Protein AF-A0A208XUH7-F1 (afdb_monomer_lite)

pLDDT: mean 84.33, std 10.61, range [43.81, 97.12]

Structur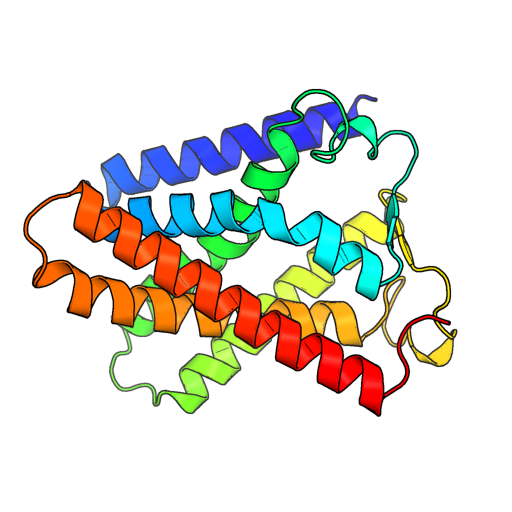e (mmCIF, N/CA/C/O backbone):
data_AF-A0A208XUH7-F1
#
_entry.id   AF-A0A208XUH7-F1
#
loop_
_atom_site.group_PDB
_atom_site.id
_atom_site.type_symbol
_atom_site.label_atom_id
_atom_site.label_alt_id
_atom_site.label_comp_id
_atom_site.label_asym_id
_atom_site.label_entity_id
_atom_site.label_seq_id
_atom_site.pdbx_PDB_ins_code
_atom_site.Cartn_x
_atom_site.Cartn_y
_atom_site.Cartn_z
_atom_site.occupancy
_atom_site.B_iso_or_equiv
_atom_site.auth_seq_id
_atom_site.auth_comp_id
_atom_site.auth_asym_id
_atom_site.auth_atom_id
_atom_site.pdbx_PDB_model_num
ATOM 1 N N . MET A 1 1 ? 21.659 12.779 -5.903 1.00 57.72 1 MET A N 1
ATOM 2 C CA . MET A 1 1 ? 21.788 12.929 -4.429 1.00 57.72 1 MET A CA 1
ATOM 3 C C . MET A 1 1 ? 20.719 13.842 -3.811 1.00 57.72 1 MET A C 1
ATOM 5 O O . MET A 1 1 ? 20.017 13.375 -2.927 1.00 57.72 1 MET A O 1
ATOM 9 N N . GLN A 1 2 ? 20.519 15.085 -4.281 1.00 66.50 2 GLN A N 1
ATOM 10 C CA . GLN A 1 2 ? 19.485 15.991 -3.728 1.00 66.50 2 GLN A CA 1
ATOM 11 C C . GLN A 1 2 ? 18.040 15.467 -3.868 1.00 66.50 2 GLN A C 1
ATOM 13 O O . GLN A 1 2 ? 17.280 15.525 -2.909 1.00 66.50 2 GLN A O 1
ATOM 18 N N . MET A 1 3 ? 17.666 14.902 -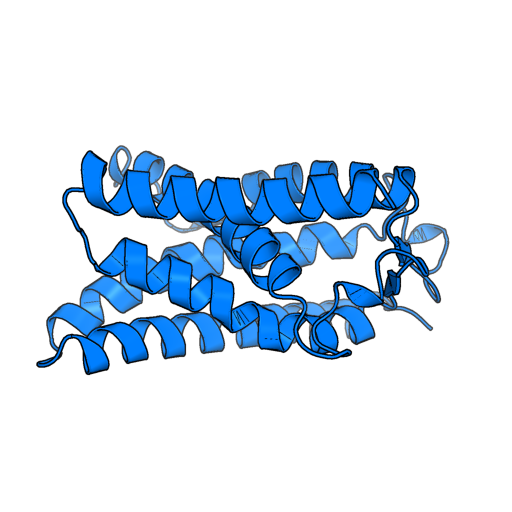5.024 1.00 66.25 3 MET A N 1
ATOM 19 C CA . MET A 1 3 ? 16.315 14.355 -5.255 1.00 66.25 3 MET A CA 1
ATOM 20 C C . MET A 1 3 ? 15.990 13.169 -4.334 1.00 66.25 3 MET A C 1
ATOM 22 O O . MET A 1 3 ? 14.898 13.086 -3.783 1.00 66.25 3 MET A O 1
ATOM 26 N N . VAL A 1 4 ? 16.971 12.293 -4.115 1.00 66.25 4 VAL A N 1
ATOM 27 C CA . VAL A 1 4 ? 16.878 11.152 -3.195 1.00 66.25 4 VAL A CA 1
ATOM 28 C C . VAL A 1 4 ? 16.664 11.614 -1.752 1.00 66.25 4 VAL A C 1
ATOM 30 O O . VAL A 1 4 ? 15.772 11.120 -1.072 1.00 66.25 4 VAL A O 1
ATOM 33 N N . GLN A 1 5 ? 17.419 12.617 -1.300 1.00 69.19 5 GLN A N 1
ATOM 34 C CA . GLN A 1 5 ? 17.237 13.194 0.035 1.00 69.19 5 GLN A CA 1
ATOM 35 C C . GLN A 1 5 ? 15.880 13.897 0.180 1.00 69.19 5 GLN A C 1
ATOM 37 O O . GLN A 1 5 ? 15.240 13.782 1.223 1.00 69.19 5 GLN A O 1
ATOM 42 N N . LEU A 1 6 ? 15.414 14.595 -0.859 1.00 73.31 6 LEU A N 1
ATOM 43 C CA . LEU A 1 6 ? 14.099 15.235 -0.859 1.00 73.31 6 LEU A CA 1
ATOM 44 C C . LEU A 1 6 ? 12.973 14.202 -0.755 1.00 73.31 6 LEU A C 1
ATOM 46 O O . LEU A 1 6 ? 12.066 14.365 0.058 1.00 73.31 6 LEU A O 1
ATOM 50 N N . PHE A 1 7 ? 13.057 13.121 -1.531 1.00 73.12 7 PHE A N 1
ATOM 51 C CA . PHE A 1 7 ? 12.126 11.999 -1.449 1.00 73.12 7 PHE A CA 1
ATOM 52 C C . PHE A 1 7 ? 12.160 11.344 -0.062 1.00 73.12 7 PHE A C 1
ATOM 54 O O . PHE A 1 7 ? 11.109 11.016 0.497 1.00 73.12 7 PHE A O 1
ATOM 61 N N . GLN A 1 8 ? 13.350 11.247 0.537 1.00 72.69 8 GLN A N 1
ATOM 62 C CA . GLN A 1 8 ? 13.532 10.687 1.867 1.00 72.69 8 GLN A CA 1
ATOM 63 C C . GLN A 1 8 ? 12.834 11.476 2.956 1.00 72.69 8 GLN A C 1
ATOM 65 O O . GLN A 1 8 ? 11.978 10.946 3.672 1.00 72.69 8 GLN A O 1
ATOM 70 N N . TRP A 1 9 ? 13.180 12.751 3.071 1.00 77.06 9 TRP A N 1
ATOM 71 C CA . TRP A 1 9 ? 12.595 13.616 4.080 1.00 77.06 9 TRP A CA 1
ATOM 72 C C . TRP A 1 9 ? 11.116 13.866 3.807 1.00 77.06 9 TRP A C 1
ATOM 74 O O . TRP A 1 9 ? 10.327 13.849 4.746 1.00 77.06 9 TRP A O 1
ATOM 84 N N . GLY A 1 10 ? 10.716 14.000 2.540 1.00 80.75 10 GLY A N 1
ATOM 85 C CA . GLY A 1 10 ? 9.315 14.142 2.150 1.00 80.75 10 GLY A CA 1
ATOM 86 C C . GLY A 1 10 ? 8.457 12.965 2.612 1.00 80.75 10 GLY A C 1
ATOM 87 O O . GLY A 1 10 ? 7.416 13.179 3.230 1.00 80.75 10 GLY A O 1
ATOM 88 N N . SER A 1 11 ? 8.919 11.730 2.399 1.00 80.94 11 SER A N 1
ATOM 89 C CA . SER A 1 11 ? 8.191 10.520 2.807 1.00 80.94 11 SER A CA 1
ATOM 90 C C . SER A 1 11 ? 8.077 10.394 4.327 1.00 80.94 11 SER A C 1
ATOM 92 O O . SER A 1 11 ? 7.000 10.104 4.842 1.00 80.94 11 SER A O 1
ATOM 94 N N . ILE A 1 12 ? 9.164 10.666 5.058 1.00 82.38 12 ILE A N 1
ATOM 95 C CA . ILE A 1 12 ? 9.175 10.633 6.529 1.00 82.38 12 ILE A CA 1
ATOM 96 C C . ILE A 1 12 ? 8.245 11.706 7.104 1.00 82.38 12 ILE A C 1
ATOM 98 O O . ILE A 1 12 ? 7.435 11.416 7.984 1.00 82.38 12 ILE A O 1
ATOM 102 N N . LEU A 1 13 ? 8.342 12.944 6.609 1.00 85.06 13 LEU A N 1
ATOM 103 C CA . LEU A 1 13 ? 7.536 14.066 7.087 1.00 85.06 13 LEU A CA 1
ATOM 104 C C . LEU A 1 13 ? 6.054 13.863 6.780 1.00 85.06 13 LEU A C 1
ATOM 106 O O . LEU A 1 13 ? 5.219 14.133 7.641 1.00 85.06 13 LEU A O 1
ATOM 110 N N . LEU A 1 14 ? 5.721 13.357 5.591 1.00 86.00 14 LEU A N 1
ATOM 111 C CA . LEU A 1 14 ? 4.338 13.080 5.216 1.00 86.00 14 LEU A CA 1
ATOM 112 C C . LEU A 1 14 ? 3.754 11.942 6.060 1.00 86.00 14 LEU A C 1
ATOM 114 O O . LEU A 1 14 ? 2.643 12.074 6.572 1.00 86.00 14 LEU A O 1
ATOM 118 N N . TRP A 1 15 ? 4.522 10.876 6.294 1.00 88.06 15 TRP A N 1
ATOM 119 C CA . TRP A 1 15 ? 4.116 9.794 7.188 1.00 88.06 15 TRP A CA 1
ATOM 120 C C . TRP A 1 15 ? 3.896 10.295 8.623 1.00 88.06 15 TRP A C 1
ATOM 122 O O . TRP A 1 15 ? 2.845 10.046 9.216 1.00 88.06 15 TRP A O 1
ATOM 132 N N . ALA A 1 16 ? 4.836 11.074 9.166 1.00 86.94 16 ALA A N 1
ATOM 133 C CA . ALA A 1 16 ? 4.717 11.668 10.497 1.00 86.94 16 ALA A CA 1
ATOM 134 C C . ALA A 1 16 ? 3.506 12.609 10.601 1.00 86.94 16 ALA A C 1
ATOM 136 O O . ALA A 1 16 ? 2.772 12.564 11.590 1.00 86.94 16 ALA A O 1
ATOM 137 N N . LEU A 1 17 ? 3.247 13.414 9.566 1.00 88.62 17 LEU A N 1
ATOM 138 C CA . LEU A 1 17 ? 2.073 14.279 9.489 1.00 88.62 17 LEU A CA 1
ATOM 139 C C . LEU A 1 17 ? 0.777 13.464 9.544 1.00 88.62 17 LEU A C 1
ATOM 141 O O . LEU A 1 17 ? -0.137 13.834 10.279 1.00 88.62 17 LEU A O 1
ATOM 145 N N . ILE A 1 18 ? 0.698 12.336 8.833 1.00 87.56 18 ILE A N 1
ATOM 146 C CA . ILE A 1 18 ? -0.468 11.445 8.890 1.00 87.56 18 ILE A CA 1
ATOM 147 C C . ILE A 1 18 ? -0.684 10.923 10.316 1.00 87.56 18 ILE A C 1
ATOM 149 O O . ILE A 1 18 ? -1.817 10.943 10.805 1.00 87.56 18 ILE A O 1
ATOM 153 N N . ILE A 1 19 ? 0.378 10.504 11.013 1.00 87.06 19 ILE A N 1
ATOM 154 C CA . ILE A 1 19 ? 0.281 10.071 12.415 1.00 87.06 19 ILE A CA 1
ATOM 155 C C . ILE A 1 19 ? -0.257 11.201 13.297 1.00 87.06 19 ILE A C 1
ATOM 157 O O . ILE A 1 19 ? -1.206 10.987 14.054 1.00 87.06 19 ILE A O 1
ATOM 161 N N . VAL A 1 20 ? 0.290 12.413 13.178 1.00 86.25 20 VAL A N 1
ATOM 162 C CA . VAL A 1 20 ? -0.172 13.582 13.945 1.00 86.25 20 VAL A CA 1
ATOM 163 C C . VAL A 1 20 ? -1.645 13.883 13.656 1.00 86.25 20 VAL A C 1
ATOM 165 O O . VAL A 1 20 ? -2.420 14.094 14.592 1.00 86.25 20 VAL A O 1
ATOM 168 N N . LEU A 1 21 ? -2.066 13.851 12.390 1.00 83.94 21 LEU A N 1
ATOM 169 C CA . LEU A 1 21 ? -3.461 14.061 11.995 1.00 83.94 21 LEU A CA 1
ATOM 170 C C . LEU A 1 21 ? -4.391 12.991 12.577 1.00 83.94 21 LEU A C 1
ATOM 172 O O . LEU A 1 21 ? -5.484 13.318 13.034 1.00 83.94 21 LEU A O 1
ATOM 176 N N . LEU A 1 22 ? -3.978 11.724 12.632 1.00 84.12 22 LEU A N 1
ATOM 177 C CA . LEU A 1 22 ? -4.782 10.684 13.276 1.00 84.12 22 LEU A CA 1
ATOM 178 C C . LEU A 1 22 ? -4.889 10.867 14.791 1.00 84.12 22 LEU A C 1
ATOM 180 O O . LEU A 1 22 ? -5.960 10.671 15.370 1.00 84.12 22 LEU A O 1
ATOM 184 N N . LEU A 1 23 ? -3.791 11.242 15.446 1.00 84.00 23 LEU A N 1
ATOM 185 C CA . LEU A 1 23 ? -3.786 11.467 16.889 1.00 84.00 23 LEU A CA 1
ATOM 186 C C . LEU A 1 23 ? -4.652 12.676 17.275 1.00 84.00 23 LEU A C 1
ATOM 188 O O . LEU A 1 23 ? -5.319 12.633 18.307 1.00 84.00 23 LEU A O 1
ATOM 192 N N . THR A 1 24 ? -4.693 13.715 16.435 1.00 82.94 24 THR A N 1
ATOM 193 C CA . THR A 1 24 ? -5.396 14.979 16.717 1.00 82.94 24 THR A CA 1
ATOM 194 C C . THR A 1 24 ? -6.829 15.016 16.176 1.00 82.94 24 THR A C 1
ATOM 196 O O . THR A 1 24 ? -7.769 15.240 16.937 1.00 82.94 24 THR A O 1
ATOM 199 N N . VAL A 1 25 ? -7.032 14.762 14.880 1.00 77.50 25 VAL A N 1
ATOM 200 C CA . VAL A 1 25 ? -8.335 14.891 14.198 1.00 77.50 25 VAL A CA 1
ATOM 201 C C . VAL A 1 25 ? -9.211 13.664 14.435 1.00 77.50 25 VAL A C 1
ATOM 203 O O . VAL A 1 25 ? -10.411 13.788 14.675 1.00 77.50 25 VAL A O 1
ATOM 206 N N . TRP A 1 26 ? -8.615 12.470 14.437 1.00 71.62 26 TRP A N 1
ATOM 207 C CA . TRP A 1 26 ? -9.336 11.205 14.629 1.00 71.62 26 TRP A CA 1
ATOM 208 C C . TRP A 1 26 ? -9.387 10.758 16.099 1.00 71.62 26 TRP A C 1
ATOM 210 O O . TRP A 1 26 ? -9.673 9.595 16.390 1.00 71.62 26 TRP A O 1
ATOM 220 N N . LYS A 1 27 ? -9.137 11.696 17.029 1.00 67.50 27 LYS A N 1
ATOM 221 C CA . LYS A 1 27 ? -9.253 11.554 18.493 1.00 67.50 27 LYS A CA 1
ATOM 222 C C . LYS A 1 27 ? -8.614 10.276 19.049 1.00 67.50 27 LYS A C 1
ATOM 224 O O . LYS A 1 27 ? -9.168 9.630 19.936 1.00 67.50 27 LYS A O 1
ATOM 229 N N . GLY A 1 28 ? -7.463 9.881 18.507 1.00 60.78 28 GLY A N 1
ATOM 230 C CA . GLY A 1 28 ? -6.746 8.700 18.980 1.00 60.78 28 GLY A CA 1
ATOM 231 C C . GLY A 1 28 ? -7.471 7.378 18.717 1.00 60.78 28 GLY A C 1
ATOM 232 O O . GLY A 1 28 ? -7.277 6.433 19.484 1.00 60.78 28 GLY A O 1
ATOM 233 N N . ASN A 1 29 ? -8.283 7.276 17.655 1.00 77.06 29 ASN A N 1
ATOM 234 C CA . ASN A 1 29 ? -8.791 5.984 17.200 1.00 77.06 29 ASN A CA 1
ATOM 235 C C . ASN A 1 29 ? -7.606 5.081 16.814 1.00 77.06 29 ASN A C 1
ATOM 237 O O . ASN A 1 29 ? -7.037 5.160 15.721 1.00 77.06 29 ASN A O 1
ATOM 241 N N . ARG A 1 30 ? -7.235 4.216 17.762 1.00 86.50 30 ARG A N 1
ATOM 242 C CA . ARG A 1 30 ? -6.034 3.383 17.695 1.00 86.50 30 ARG A CA 1
ATOM 243 C C . ARG A 1 30 ? -6.079 2.383 16.544 1.00 86.50 30 ARG A C 1
ATOM 245 O O . ARG A 1 30 ? -5.017 1.986 16.089 1.00 86.50 30 ARG A O 1
ATOM 252 N N . HIS A 1 31 ? -7.257 2.036 16.023 1.00 90.00 31 HIS A N 1
ATOM 253 C CA . HIS A 1 31 ? -7.391 1.130 14.880 1.00 90.00 31 HIS A CA 1
ATOM 254 C C . HIS A 1 31 ? -6.779 1.711 13.605 1.00 90.00 31 HIS A C 1
ATOM 256 O O . HIS A 1 31 ? -6.098 0.997 12.867 1.00 90.00 31 HIS A O 1
ATOM 262 N N . PHE A 1 32 ? -6.948 3.015 13.367 1.00 88.94 32 PHE A N 1
ATOM 263 C CA . PHE A 1 32 ? -6.294 3.681 12.241 1.00 88.94 32 PHE A CA 1
ATOM 264 C C . PHE A 1 32 ? -4.780 3.695 12.419 1.00 88.94 32 PHE A C 1
ATOM 266 O O . PHE A 1 32 ? -4.061 3.301 11.507 1.00 88.94 32 PHE A O 1
ATOM 273 N N . LEU A 1 33 ? -4.302 4.048 13.616 1.00 89.31 33 LEU A N 1
ATOM 274 C CA . LEU A 1 33 ? -2.873 4.030 13.931 1.00 89.31 33 LEU A CA 1
ATOM 275 C C . LEU A 1 33 ? -2.266 2.632 13.729 1.00 89.31 33 LEU A C 1
ATOM 277 O O . LEU A 1 33 ? -1.238 2.492 13.072 1.00 89.31 33 LEU A O 1
ATOM 281 N N . TRP A 1 34 ? -2.921 1.590 14.243 1.00 91.69 34 TRP A N 1
ATOM 282 C CA . TRP A 1 34 ? -2.487 0.204 14.073 1.00 91.69 34 TRP A CA 1
ATOM 283 C C . TRP A 1 34 ? -2.481 -0.230 12.611 1.00 91.69 34 TRP A C 1
ATOM 285 O O . TRP A 1 34 ? -1.572 -0.946 12.211 1.00 91.69 34 TRP A O 1
ATOM 295 N N . SER A 1 35 ? -3.445 0.229 11.812 1.00 91.75 35 SER A N 1
ATOM 296 C CA . SER A 1 35 ? -3.499 -0.080 10.379 1.00 91.75 35 SER A CA 1
ATOM 297 C C . SER A 1 35 ? -2.337 0.556 9.621 1.00 91.75 35 SER A C 1
ATOM 299 O O . SER A 1 35 ? -1.688 -0.127 8.841 1.00 91.75 35 SER A O 1
ATOM 301 N N . ILE A 1 36 ? -2.008 1.824 9.889 1.00 90.62 36 ILE A N 1
ATOM 302 C CA . ILE A 1 36 ? -0.853 2.485 9.255 1.00 90.62 36 ILE A CA 1
ATOM 303 C C . ILE A 1 36 ? 0.440 1.778 9.615 1.00 90.62 36 ILE A C 1
ATOM 305 O O . ILE A 1 36 ? 1.261 1.512 8.740 1.00 90.62 36 ILE A O 1
ATOM 309 N N . LEU A 1 37 ? 0.627 1.478 10.901 1.00 90.38 37 LEU A N 1
ATOM 310 C CA . LEU A 1 37 ? 1.813 0.772 11.367 1.00 90.38 37 LEU A CA 1
ATOM 311 C C . LEU A 1 37 ? 1.909 -0.607 10.707 1.00 90.38 37 LEU A C 1
ATOM 313 O O . LEU A 1 37 ? 2.976 -0.959 10.223 1.00 90.38 37 LEU A O 1
ATOM 317 N N . ALA A 1 38 ? 0.801 -1.348 10.611 1.00 91.19 38 ALA A N 1
ATOM 318 C CA . ALA A 1 38 ? 0.763 -2.637 9.927 1.00 91.19 38 ALA A CA 1
ATOM 319 C C . ALA A 1 38 ? 1.133 -2.522 8.438 1.00 91.19 38 ALA A C 1
ATOM 321 O O . ALA A 1 38 ? 2.027 -3.226 7.987 1.00 91.19 38 ALA A O 1
ATOM 322 N N . ILE A 1 39 ? 0.530 -1.586 7.697 1.00 90.88 39 ILE A N 1
ATOM 323 C CA . ILE A 1 39 ? 0.862 -1.329 6.282 1.00 90.88 39 ILE A CA 1
ATOM 324 C C . ILE A 1 39 ? 2.340 -0.954 6.126 1.00 90.88 39 ILE A C 1
ATOM 326 O O . ILE A 1 39 ? 3.024 -1.471 5.252 1.00 90.88 39 ILE A O 1
ATOM 330 N N . THR A 1 40 ? 2.849 -0.070 6.985 1.00 89.50 40 THR A N 1
ATOM 331 C CA . THR A 1 40 ? 4.252 0.377 6.955 1.00 89.50 40 THR A CA 1
ATOM 332 C C . THR A 1 40 ? 5.204 -0.799 7.196 1.00 89.50 40 THR A C 1
ATOM 334 O O . THR A 1 40 ? 6.230 -0.909 6.534 1.00 89.50 40 THR A O 1
ATOM 337 N N . LEU A 1 41 ? 4.860 -1.706 8.116 1.00 87.94 41 LEU A N 1
ATOM 338 C CA . LEU A 1 41 ? 5.660 -2.894 8.426 1.00 87.94 41 LEU A CA 1
ATOM 339 C C . LEU A 1 41 ? 5.576 -3.976 7.337 1.00 87.94 41 LEU A C 1
ATOM 341 O O . LEU A 1 41 ? 6.553 -4.703 7.138 1.00 87.94 41 LEU A O 1
ATOM 345 N N . ASN A 1 42 ? 4.467 -4.051 6.592 1.00 84.50 42 ASN A N 1
ATOM 346 C CA . ASN A 1 42 ? 4.326 -4.953 5.441 1.00 84.50 42 ASN A CA 1
ATOM 347 C C . ASN A 1 42 ? 5.344 -4.669 4.330 1.00 84.50 42 ASN A C 1
ATOM 349 O O . ASN A 1 42 ? 5.644 -5.577 3.560 1.00 84.50 42 ASN A O 1
ATOM 353 N N . PHE A 1 43 ? 5.930 -3.468 4.277 1.00 80.81 43 PHE A N 1
ATOM 354 C CA . PHE A 1 43 ? 7.003 -3.145 3.333 1.00 80.81 43 PHE A CA 1
ATOM 355 C C . PHE A 1 43 ? 8.193 -4.119 3.406 1.00 80.81 43 PHE A C 1
ATOM 357 O O . PHE A 1 43 ? 8.915 -4.294 2.432 1.00 80.81 43 PHE A O 1
ATOM 364 N N . THR A 1 44 ? 8.393 -4.815 4.529 1.00 74.38 44 THR A N 1
ATOM 365 C CA . THR A 1 44 ? 9.397 -5.891 4.626 1.00 74.38 44 THR A CA 1
ATOM 366 C C . THR A 1 44 ? 9.235 -6.994 3.569 1.00 74.38 44 THR A C 1
ATOM 368 O O . THR A 1 44 ? 10.212 -7.672 3.257 1.00 74.38 44 THR A O 1
ATOM 371 N N . LEU A 1 45 ? 8.042 -7.154 2.990 1.00 75.94 45 LEU A N 1
ATOM 372 C CA . LEU A 1 45 ? 7.764 -8.089 1.898 1.00 75.94 45 LEU A CA 1
ATOM 373 C C . LEU A 1 45 ? 8.057 -7.509 0.504 1.00 75.94 45 LEU A C 1
ATOM 375 O O . LEU A 1 45 ? 8.226 -8.276 -0.444 1.00 75.94 45 LEU A O 1
ATOM 379 N N . GLU A 1 46 ? 8.155 -6.186 0.369 1.00 75.75 46 GLU A N 1
ATOM 380 C CA . GLU A 1 46 ? 8.292 -5.506 -0.924 1.00 75.75 46 GLU A CA 1
ATOM 381 C C . GLU A 1 46 ? 9.557 -5.918 -1.691 1.00 75.75 46 GLU A C 1
ATOM 383 O O . GLU A 1 46 ? 9.436 -6.287 -2.854 1.00 75.75 46 GLU A O 1
ATOM 388 N N . PRO A 1 47 ? 10.752 -6.041 -1.072 1.00 73.06 47 PRO A N 1
ATOM 389 C CA . PRO A 1 47 ? 11.940 -6.469 -1.809 1.00 73.06 47 PRO A CA 1
ATOM 390 C C . PRO A 1 47 ? 11.836 -7.873 -2.408 1.00 73.06 47 PRO A C 1
ATOM 392 O O . PRO A 1 47 ? 12.651 -8.215 -3.268 1.00 73.06 47 PRO A O 1
ATOM 395 N N . ILE A 1 48 ? 10.927 -8.707 -1.892 1.00 74.19 48 ILE A N 1
ATOM 396 C CA . ILE A 1 48 ? 10.610 -10.018 -2.459 1.00 74.19 48 ILE A CA 1
ATOM 397 C C . ILE A 1 48 ? 9.665 -9.818 -3.641 1.00 74.19 48 ILE A C 1
ATOM 399 O O . ILE A 1 48 ? 9.919 -10.369 -4.704 1.00 74.19 48 ILE A O 1
ATOM 403 N N . TYR A 1 49 ? 8.626 -8.996 -3.482 1.00 74.62 49 TYR A N 1
ATOM 404 C CA . TYR A 1 49 ? 7.687 -8.627 -4.541 1.00 74.62 49 TYR A CA 1
ATOM 405 C C . TYR A 1 49 ? 8.393 -8.014 -5.762 1.00 74.62 49 TYR A C 1
ATOM 407 O O . TYR A 1 49 ? 8.198 -8.497 -6.877 1.00 74.62 49 TYR A O 1
ATOM 415 N N . ASP A 1 50 ? 9.295 -7.053 -5.559 1.00 78.12 50 ASP A N 1
ATOM 416 C CA . ASP A 1 50 ? 10.032 -6.346 -6.617 1.00 78.12 50 ASP A CA 1
ATOM 417 C C . ASP A 1 50 ? 10.861 -7.283 -7.509 1.00 78.12 50 ASP A C 1
ATOM 419 O O . ASP A 1 50 ? 11.051 -7.020 -8.699 1.00 78.12 50 ASP A O 1
ATOM 423 N N . GLN A 1 51 ? 11.330 -8.412 -6.959 1.00 77.25 51 GLN A N 1
ATOM 424 C CA . GLN A 1 51 ? 12.041 -9.432 -7.736 1.00 77.25 51 GLN A CA 1
ATOM 425 C C . GLN A 1 51 ? 11.130 -10.097 -8.777 1.00 77.25 51 GLN A C 1
ATOM 427 O O . GLN A 1 51 ? 11.592 -10.373 -9.881 1.00 77.25 51 GLN A O 1
ATOM 432 N N . TYR A 1 52 ? 9.843 -10.308 -8.477 1.00 77.62 52 TYR A N 1
ATOM 433 C CA . TYR A 1 52 ? 8.887 -10.907 -9.424 1.00 77.62 52 TYR A CA 1
ATOM 434 C C . TYR A 1 52 ? 8.521 -9.965 -10.568 1.00 77.62 52 TYR A C 1
ATOM 436 O O . TYR A 1 52 ? 8.129 -10.427 -11.637 1.00 77.62 52 TYR A O 1
ATOM 444 N N . PHE A 1 53 ? 8.655 -8.656 -10.355 1.00 79.94 53 PHE A N 1
ATOM 445 C CA . PHE A 1 53 ? 8.417 -7.649 -11.385 1.00 79.94 53 PHE A CA 1
ATOM 446 C C . PHE A 1 53 ? 9.687 -7.227 -12.117 1.00 79.94 53 PHE A C 1
ATOM 448 O O . PHE A 1 53 ? 9.600 -6.366 -12.988 1.00 79.94 53 PHE A O 1
ATOM 455 N N . ALA A 1 54 ? 10.840 -7.836 -11.814 1.00 82.50 54 ALA A N 1
ATOM 456 C CA . ALA A 1 54 ? 12.117 -7.520 -12.446 1.00 82.50 54 ALA A CA 1
ATOM 457 C C . ALA A 1 54 ? 12.401 -6.005 -12.456 1.00 82.50 54 ALA A C 1
ATOM 459 O O . ALA A 1 54 ? 12.660 -5.393 -13.494 1.00 82.50 54 ALA A O 1
ATOM 460 N N . ILE A 1 55 ? 12.318 -5.393 -11.271 1.00 82.06 55 ILE A N 1
ATOM 461 C CA . ILE A 1 55 ? 12.640 -3.978 -11.072 1.00 82.06 55 ILE A CA 1
ATOM 462 C C . ILE A 1 55 ? 14.152 -3.827 -10.871 1.00 82.06 55 ILE A C 1
ATOM 464 O O . ILE A 1 55 ? 14.755 -4.485 -10.017 1.00 82.06 55 ILE A O 1
ATOM 468 N N . ALA A 1 56 ? 14.772 -2.943 -11.649 1.00 81.06 56 ALA A N 1
ATOM 469 C CA . ALA A 1 56 ? 16.156 -2.517 -11.492 1.00 81.06 56 ALA A CA 1
ATOM 470 C C . ALA A 1 56 ? 16.202 -1.068 -10.997 1.00 81.06 56 ALA A C 1
ATOM 472 O O . ALA A 1 56 ? 15.901 -0.128 -11.729 1.00 81.06 56 ALA A O 1
ATOM 473 N N . TYR A 1 57 ? 16.608 -0.887 -9.743 1.00 76.69 57 TYR A N 1
ATOM 474 C CA . TYR A 1 57 ? 16.747 0.435 -9.135 1.00 76.69 57 TYR A CA 1
ATOM 475 C C . TYR A 1 57 ? 18.010 1.156 -9.601 1.00 76.69 57 TYR A C 1
ATOM 477 O O . TYR A 1 57 ? 19.062 0.535 -9.786 1.00 76.69 57 TYR A O 1
ATOM 485 N N . SER A 1 58 ? 17.933 2.485 -9.715 1.00 75.44 58 SER A N 1
ATOM 486 C CA . SER A 1 58 ? 19.110 3.311 -9.981 1.00 75.44 58 SER A CA 1
ATOM 487 C C . SER A 1 58 ? 20.135 3.191 -8.845 1.00 75.44 58 SER A C 1
ATOM 489 O O . SER A 1 58 ? 19.795 2.927 -7.685 1.00 75.44 58 SER A O 1
ATOM 491 N N . LYS A 1 59 ? 21.415 3.443 -9.147 1.00 75.75 59 LYS A N 1
ATOM 492 C CA . LYS A 1 59 ? 22.486 3.414 -8.134 1.00 75.75 59 LYS A CA 1
ATOM 493 C C . LYS A 1 59 ? 22.246 4.399 -6.988 1.00 75.75 59 LYS A C 1
ATOM 495 O O . LYS A 1 59 ? 22.718 4.146 -5.883 1.00 75.75 59 LYS A O 1
ATOM 500 N N . GLU A 1 60 ? 21.523 5.497 -7.220 1.00 70.94 60 GLU A N 1
ATOM 501 C CA . GLU A 1 60 ? 21.168 6.440 -6.157 1.00 70.94 60 GLU A CA 1
ATOM 502 C C . GLU A 1 60 ? 20.014 5.955 -5.268 1.00 70.94 60 GLU A C 1
ATOM 504 O O . GLU A 1 60 ? 19.927 6.394 -4.122 1.00 70.94 60 GLU A O 1
ATOM 509 N N . PHE A 1 61 ? 19.149 5.064 -5.765 1.00 68.62 61 PHE A N 1
ATOM 510 C CA . PHE A 1 61 ? 18.012 4.509 -5.022 1.00 68.62 61 PHE A CA 1
ATOM 511 C C . PHE A 1 61 ? 18.345 3.221 -4.261 1.00 68.62 61 PHE A C 1
ATOM 513 O O . PHE A 1 61 ? 17.735 2.962 -3.227 1.00 68.62 61 PHE A O 1
ATOM 520 N N . ILE A 1 62 ? 19.337 2.440 -4.705 1.00 71.38 62 ILE A N 1
ATOM 521 C CA . ILE A 1 62 ? 19.767 1.200 -4.026 1.00 71.38 62 ILE A CA 1
ATOM 522 C C . ILE A 1 62 ? 20.059 1.398 -2.523 1.00 71.38 62 ILE A C 1
ATOM 524 O O . ILE A 1 62 ? 19.573 0.585 -1.734 1.00 71.38 62 ILE A O 1
ATOM 528 N N . PRO A 1 63 ? 20.773 2.457 -2.080 1.00 67.44 63 PRO A N 1
ATOM 529 C CA . PRO A 1 63 ? 21.027 2.695 -0.656 1.00 67.44 63 PRO A CA 1
ATOM 530 C C . PRO A 1 63 ? 19.769 2.986 0.170 1.00 67.44 63 PRO A C 1
ATOM 532 O O . PRO A 1 63 ? 19.846 3.028 1.390 1.00 67.44 63 PRO A O 1
ATOM 535 N N . LEU A 1 64 ? 18.626 3.231 -0.478 1.00 64.62 64 LEU A N 1
ATOM 536 C CA . LEU A 1 64 ? 17.351 3.504 0.176 1.00 64.62 64 LEU A CA 1
ATOM 537 C C . LEU A 1 64 ? 16.514 2.239 0.387 1.00 64.62 64 LEU A C 1
ATOM 539 O O . LEU A 1 64 ? 15.513 2.279 1.097 1.00 64.62 64 LEU A O 1
ATOM 543 N N . LEU A 1 65 ? 16.901 1.115 -0.212 1.00 64.50 65 LEU A N 1
ATOM 544 C CA . LEU A 1 65 ? 16.224 -0.162 -0.026 1.00 64.50 65 LEU A CA 1
ATOM 545 C C . LEU A 1 65 ? 16.759 -0.869 1.217 1.00 64.50 65 LEU A C 1
ATOM 547 O O . LEU A 1 65 ? 17.959 -0.804 1.483 1.00 64.50 65 LEU A O 1
ATOM 551 N N . PRO A 1 66 ? 15.924 -1.622 1.951 1.00 55.59 66 PRO A N 1
ATOM 552 C CA . PRO A 1 66 ? 16.270 -2.223 3.246 1.00 55.59 66 PRO A CA 1
ATOM 553 C C . PRO A 1 66 ? 17.396 -3.280 3.208 1.00 55.59 66 PRO A C 1
ATOM 555 O O . PRO A 1 66 ? 17.619 -3.970 4.196 1.00 55.59 66 PRO A O 1
ATOM 558 N N . ARG A 1 67 ? 18.114 -3.420 2.087 1.00 54.44 67 ARG A N 1
ATOM 559 C CA . ARG A 1 67 ? 19.228 -4.351 1.878 1.00 54.44 67 ARG A CA 1
ATOM 560 C C . ARG A 1 67 ? 20.588 -3.819 2.358 1.00 54.44 67 ARG A C 1
ATOM 562 O O . ARG A 1 67 ? 21.524 -4.609 2.416 1.00 54.44 67 ARG A O 1
ATOM 569 N N . VAL A 1 68 ? 20.715 -2.532 2.701 1.00 44.31 68 VAL A N 1
ATOM 570 C CA . VAL A 1 68 ? 21.976 -1.927 3.179 1.00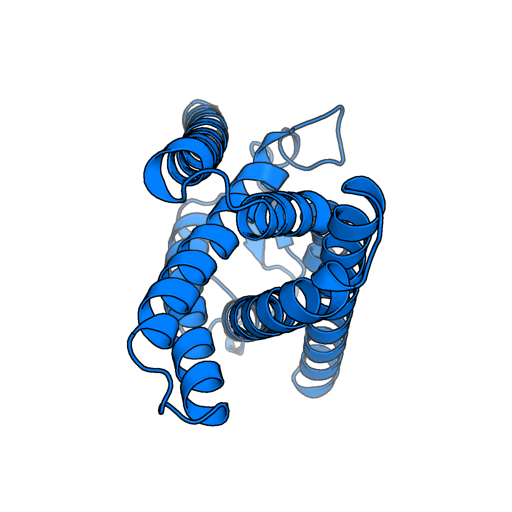 44.31 68 VAL A CA 1
ATOM 571 C C . VAL A 1 68 ? 21.699 -1.059 4.405 1.00 44.31 68 VAL A C 1
ATOM 573 O O . VAL A 1 68 ? 21.002 -0.066 4.272 1.00 44.31 68 VAL A O 1
ATOM 576 N N . ASP A 1 69 ? 22.200 -1.454 5.580 1.00 43.81 69 ASP A N 1
ATOM 577 C CA . ASP A 1 69 ? 22.258 -0.698 6.846 1.00 43.81 69 ASP A CA 1
ATOM 578 C C . ASP A 1 69 ? 21.221 0.440 7.013 1.00 43.81 69 ASP A C 1
ATOM 580 O O . ASP A 1 69 ? 21.540 1.624 7.092 1.00 43.81 69 ASP A O 1
ATOM 584 N N . LEU A 1 70 ? 19.949 0.024 7.105 1.00 49.59 70 LEU A N 1
ATOM 585 C CA . LEU A 1 70 ? 18.773 0.780 7.570 1.00 49.59 70 LEU A CA 1
ATOM 586 C C . LEU A 1 70 ? 18.419 2.090 6.833 1.00 49.59 70 LEU A C 1
ATOM 588 O O . LEU A 1 70 ? 18.405 3.173 7.427 1.00 49.59 70 LEU A O 1
ATOM 592 N N . PRO A 1 71 ? 17.909 2.015 5.597 1.00 51.69 71 PRO A N 1
ATOM 593 C CA . PRO A 1 71 ? 17.119 3.091 5.043 1.00 51.69 71 PRO A CA 1
ATOM 594 C C . PRO A 1 71 ? 15.663 2.915 5.482 1.00 51.69 71 PRO A C 1
ATOM 596 O O . PRO A 1 71 ? 14.876 2.158 4.915 1.00 51.69 71 PRO A O 1
ATOM 599 N N . LEU A 1 72 ? 15.282 3.663 6.515 1.00 56.78 72 LEU A N 1
ATOM 600 C CA . LEU A 1 72 ? 13.908 3.718 7.028 1.00 56.78 72 LEU A CA 1
ATOM 601 C C . LEU A 1 72 ? 12.906 4.330 6.027 1.00 56.78 72 LEU A C 1
ATOM 603 O O . LEU A 1 72 ? 11.706 4.325 6.268 1.00 56.78 72 LEU A O 1
ATOM 607 N N . MET A 1 73 ? 13.386 4.867 4.907 1.00 63.72 73 MET A N 1
ATOM 608 C CA . MET A 1 73 ? 12.632 5.704 3.980 1.00 63.72 73 MET A CA 1
ATOM 609 C C . MET A 1 73 ? 11.494 4.990 3.244 1.00 63.72 73 MET A C 1
ATOM 611 O O . MET A 1 73 ? 10.362 5.473 3.230 1.00 63.72 73 MET A O 1
ATOM 615 N N . VAL A 1 74 ? 11.804 3.877 2.584 1.00 65.19 74 VAL A N 1
ATOM 616 C CA . VAL A 1 74 ? 10.854 3.190 1.704 1.00 65.19 74 VAL A CA 1
ATOM 617 C C . VAL A 1 74 ? 9.685 2.570 2.485 1.00 65.19 74 VAL A C 1
ATOM 619 O O . VAL A 1 74 ? 8.558 2.712 2.010 1.00 65.19 74 VAL A O 1
ATOM 622 N N . PRO A 1 75 ? 9.861 2.050 3.722 1.00 70.81 75 PRO A N 1
ATOM 623 C CA . PRO A 1 75 ? 8.723 1.708 4.574 1.00 70.81 75 PRO A CA 1
ATOM 624 C C . PRO A 1 75 ? 7.739 2.871 4.770 1.00 70.81 75 PRO A C 1
ATOM 626 O O . PRO A 1 75 ? 6.528 2.675 4.682 1.00 70.81 75 PRO A O 1
ATOM 629 N N . PHE A 1 76 ? 8.229 4.095 4.998 1.00 79.38 76 PHE A N 1
ATOM 630 C CA . PHE A 1 76 ? 7.367 5.265 5.209 1.00 79.38 76 PHE A CA 1
ATOM 631 C C . PHE A 1 76 ? 6.697 5.758 3.925 1.00 79.38 76 PHE A C 1
ATOM 633 O O . PHE A 1 76 ? 5.531 6.162 3.967 1.00 79.38 76 PHE A O 1
ATOM 640 N N . ALA A 1 77 ? 7.399 5.702 2.789 1.00 76.69 77 ALA A N 1
ATOM 641 C CA . ALA A 1 77 ? 6.823 6.001 1.479 1.00 76.69 77 ALA A CA 1
ATOM 642 C C . ALA A 1 77 ? 5.691 5.016 1.146 1.00 76.69 77 ALA A C 1
ATOM 644 O O . ALA A 1 77 ? 4.580 5.440 0.829 1.00 76.69 77 ALA A O 1
ATOM 645 N N . TYR A 1 78 ? 5.941 3.717 1.338 1.00 80.75 78 TYR A N 1
ATOM 646 C CA . TYR A 1 78 ? 4.956 2.647 1.190 1.00 80.75 78 TYR A CA 1
ATOM 647 C C . TYR A 1 78 ? 3.757 2.865 2.119 1.00 80.75 78 TYR A C 1
ATOM 649 O O . TYR A 1 78 ? 2.610 2.933 1.677 1.00 80.75 78 TYR A O 1
ATOM 657 N N . GLY A 1 79 ? 4.023 3.076 3.411 1.00 84.38 79 GLY A N 1
ATOM 658 C CA . GLY A 1 79 ? 3.003 3.378 4.409 1.00 84.38 79 GLY A CA 1
ATOM 659 C C . GLY A 1 79 ? 2.117 4.543 3.979 1.00 84.38 79 GLY A C 1
ATOM 660 O O . GLY A 1 79 ? 0.895 4.435 4.022 1.00 84.38 79 GLY A O 1
ATOM 661 N N . THR A 1 80 ? 2.717 5.627 3.497 1.00 84.12 80 THR A N 1
ATOM 662 C CA . THR A 1 80 ? 2.003 6.821 3.033 1.00 84.12 80 THR A CA 1
ATOM 663 C C . THR A 1 80 ? 1.150 6.554 1.792 1.00 84.12 80 THR A C 1
ATOM 665 O O . THR A 1 80 ? -0.029 6.922 1.783 1.00 84.12 80 THR A O 1
ATOM 668 N N . LEU A 1 81 ? 1.720 5.881 0.785 1.00 86.56 81 LEU A N 1
ATOM 669 C CA . LEU A 1 81 ? 1.077 5.590 -0.499 1.00 86.56 81 LEU A CA 1
ATOM 670 C C . LEU A 1 81 ? -0.240 4.833 -0.323 1.00 86.56 81 LEU A C 1
ATOM 672 O O . LEU A 1 81 ? -1.221 5.175 -0.971 1.00 86.56 81 LEU A O 1
ATOM 676 N N . TYR A 1 82 ? -0.289 3.851 0.576 1.00 89.38 82 TYR A N 1
ATOM 677 C CA . TYR A 1 82 ? -1.503 3.061 0.806 1.00 89.38 82 TYR A CA 1
ATOM 678 C C . TYR A 1 82 ? -2.413 3.640 1.888 1.00 89.38 82 TYR A C 1
ATOM 680 O O . TYR A 1 82 ? -3.635 3.482 1.832 1.00 89.38 82 TYR A O 1
ATOM 688 N N . THR A 1 83 ? -1.848 4.340 2.872 1.00 88.25 83 THR A N 1
ATOM 689 C CA . THR A 1 83 ? -2.626 4.894 3.982 1.00 88.25 83 THR A CA 1
ATOM 690 C C . THR A 1 83 ? -3.528 6.035 3.544 1.00 88.25 83 THR A C 1
ATOM 692 O O . THR A 1 83 ? -4.688 6.076 3.952 1.00 88.25 83 THR A O 1
ATOM 695 N N . VAL A 1 84 ? -3.029 6.979 2.740 1.00 88.06 84 VAL A N 1
ATOM 696 C CA . VAL A 1 84 ? -3.838 8.138 2.334 1.00 88.06 84 VAL A CA 1
ATOM 697 C C . VAL A 1 84 ? -5.078 7.685 1.547 1.00 88.06 84 VAL A C 1
ATOM 699 O O . VAL A 1 84 ? -6.189 8.052 1.948 1.00 88.06 84 VAL A O 1
ATOM 702 N N . PRO A 1 85 ? -4.958 6.820 0.519 1.00 92.12 85 PRO A N 1
ATOM 703 C CA . PRO A 1 85 ? -6.119 6.275 -0.173 1.00 92.12 85 PRO A CA 1
ATOM 704 C C . PRO A 1 85 ? -7.048 5.460 0.729 1.00 92.12 85 PRO A C 1
ATOM 706 O O . PRO A 1 85 ? -8.272 5.543 0.583 1.00 92.12 85 PRO A O 1
ATOM 709 N N . LEU A 1 86 ? -6.501 4.710 1.692 1.00 92.81 86 LEU A N 1
ATOM 710 C CA . LEU A 1 86 ? -7.291 3.953 2.665 1.00 92.81 86 LEU A CA 1
ATOM 711 C C . LEU A 1 86 ? -8.135 4.876 3.547 1.00 92.81 86 LEU A C 1
ATOM 713 O O . LEU A 1 86 ? -9.335 4.644 3.695 1.00 92.81 86 LEU A O 1
ATOM 717 N N . LEU A 1 87 ? -7.546 5.937 4.101 1.00 89.75 87 LEU A N 1
ATOM 718 C CA . LEU A 1 87 ? -8.258 6.906 4.938 1.00 89.75 87 LEU A CA 1
ATOM 719 C C . LEU A 1 87 ? -9.356 7.627 4.152 1.00 89.75 87 LEU A C 1
ATOM 721 O O . LEU A 1 87 ? -10.474 7.761 4.653 1.00 89.75 87 LEU A O 1
ATOM 725 N N . ILE A 1 88 ? -9.071 8.032 2.910 1.00 91.44 88 ILE A N 1
ATOM 726 C CA . ILE A 1 88 ? -10.067 8.628 2.007 1.00 91.44 88 ILE A CA 1
ATOM 727 C C . ILE A 1 88 ? -11.215 7.644 1.762 1.00 91.44 88 ILE A C 1
ATOM 729 O O . ILE A 1 88 ? -12.382 8.020 1.881 1.00 91.44 88 ILE A O 1
ATOM 733 N N . SER A 1 89 ? -10.903 6.376 1.487 1.00 93.75 89 SER A N 1
ATOM 734 C CA . SER A 1 89 ? -11.902 5.332 1.235 1.00 93.75 89 SER A CA 1
ATOM 735 C C . SER A 1 89 ? -12.758 5.047 2.472 1.00 93.75 89 SER A C 1
ATOM 737 O O . SER A 1 89 ? -13.981 4.944 2.371 1.00 93.75 89 SER A O 1
ATOM 739 N N . LEU A 1 90 ? -12.150 4.969 3.659 1.00 91.50 90 LEU A N 1
ATOM 740 C CA . LEU A 1 90 ? -12.855 4.780 4.931 1.00 91.50 90 LEU A CA 1
ATOM 741 C C . LEU A 1 90 ? -13.772 5.962 5.250 1.00 91.50 90 LEU A C 1
ATOM 743 O O . LEU A 1 90 ? -14.929 5.753 5.613 1.00 91.50 90 LEU A O 1
ATOM 747 N N . TRP A 1 91 ? -13.304 7.193 5.042 1.00 90.19 91 TRP A N 1
ATOM 748 C CA . TRP A 1 91 ? -14.123 8.391 5.204 1.00 90.19 91 TRP A CA 1
ATOM 749 C C . TRP A 1 91 ? -15.290 8.435 4.208 1.00 90.19 91 TRP A C 1
ATOM 751 O O . TRP A 1 91 ? -16.438 8.636 4.609 1.00 90.19 91 TRP A O 1
ATOM 761 N N . PHE A 1 92 ? -15.021 8.204 2.921 1.00 93.44 92 PHE A N 1
ATOM 762 C CA . PHE A 1 92 ? -16.027 8.263 1.864 1.00 93.44 92 PHE A CA 1
ATOM 763 C C . PHE A 1 92 ? -17.090 7.174 2.051 1.00 93.44 92 PHE A C 1
ATOM 765 O O . PHE A 1 92 ? -18.273 7.475 2.203 1.00 93.44 92 PHE A O 1
ATOM 772 N N . PHE A 1 93 ? -16.695 5.903 2.137 1.00 93.38 93 PHE A N 1
ATOM 773 C CA . PHE A 1 93 ? -17.651 4.804 2.301 1.00 93.38 93 PHE A CA 1
ATOM 774 C C . PHE A 1 93 ? -18.286 4.747 3.693 1.00 93.38 93 PHE A C 1
ATOM 776 O O . PHE A 1 93 ? -19.338 4.124 3.840 1.00 93.38 93 PHE A O 1
ATOM 783 N N . GLY A 1 94 ? -17.700 5.414 4.690 1.00 88.50 94 GLY A N 1
ATOM 784 C CA . GLY A 1 94 ? -18.348 5.679 5.973 1.00 88.50 94 GLY A CA 1
ATOM 785 C C . GLY A 1 94 ? -19.553 6.616 5.840 1.00 88.50 94 GLY A C 1
ATOM 786 O O . GLY A 1 94 ? -20.571 6.394 6.492 1.00 88.50 94 GLY A O 1
ATOM 787 N N . LYS A 1 95 ? -19.490 7.614 4.946 1.00 92.25 95 LYS A N 1
ATOM 788 C CA . LYS A 1 95 ? -20.628 8.499 4.625 1.00 92.25 95 LYS A CA 1
ATOM 789 C C . LYS A 1 95 ? -21.678 7.841 3.734 1.00 92.25 95 LYS A C 1
ATOM 791 O O . LYS A 1 95 ? -22.846 8.219 3.788 1.00 92.25 95 LYS A O 1
ATOM 796 N N . PHE A 1 96 ? -21.281 6.848 2.941 1.00 92.06 96 PHE A N 1
ATOM 797 C CA . PHE A 1 96 ? -22.162 6.135 2.014 1.00 92.06 96 PHE A CA 1
ATOM 798 C C . PHE A 1 96 ? -22.264 4.636 2.356 1.00 92.06 96 PHE A C 1
ATOM 800 O O . PHE A 1 96 ? -21.846 3.780 1.570 1.00 92.06 96 PHE A O 1
ATOM 807 N N . PRO A 1 97 ? -22.857 4.271 3.511 1.00 89.31 97 PRO A N 1
ATOM 808 C CA . PRO A 1 97 ? -22.871 2.887 3.987 1.00 89.31 97 PRO A CA 1
ATOM 809 C C . PRO A 1 97 ? -23.678 1.938 3.090 1.00 89.31 97 PRO A C 1
ATOM 811 O O . PRO A 1 97 ? -23.423 0.737 3.099 1.00 89.31 97 PRO A O 1
ATOM 814 N N . LYS A 1 98 ? -24.615 2.469 2.290 1.00 94.00 98 LYS A N 1
ATOM 815 C CA . LYS A 1 98 ? -25.479 1.699 1.379 1.00 94.00 98 LYS A CA 1
ATOM 816 C C . LYS A 1 98 ? -24.790 1.257 0.081 1.00 94.00 98 LYS A C 1
ATOM 818 O O . LYS A 1 98 ? -25.385 0.498 -0.677 1.00 94.00 98 LYS A O 1
ATOM 823 N N . VAL A 1 99 ? -23.570 1.726 -0.202 1.00 93.50 99 VAL A N 1
ATOM 824 C CA . VAL A 1 99 ? -22.826 1.300 -1.399 1.00 93.50 99 VAL A CA 1
ATOM 825 C C . VAL A 1 99 ? -22.519 -0.200 -1.284 1.00 93.50 99 VAL A C 1
ATOM 827 O O . VAL A 1 99 ? -21.957 -0.619 -0.267 1.00 93.50 99 VAL A O 1
ATOM 830 N N . PRO A 1 100 ? -22.863 -1.026 -2.288 1.00 95.06 100 PRO A N 1
ATOM 831 C CA . PRO A 1 100 ? -22.615 -2.460 -2.228 1.00 95.06 100 PRO A CA 1
ATOM 832 C C . PRO A 1 100 ? -21.113 -2.766 -2.266 1.00 95.06 100 PRO A C 1
ATOM 834 O O . PRO A 1 100 ? -20.325 -2.024 -2.853 1.00 95.06 100 PRO A O 1
ATOM 837 N N . ALA A 1 101 ? -20.707 -3.883 -1.657 1.00 91.94 101 ALA A N 1
ATOM 838 C CA . ALA A 1 101 ? -19.294 -4.235 -1.489 1.00 91.94 101 ALA A CA 1
ATOM 839 C C . ALA A 1 101 ? -18.516 -4.302 -2.815 1.00 91.94 101 ALA A C 1
ATOM 841 O O . ALA A 1 101 ? -17.384 -3.828 -2.871 1.00 91.94 101 ALA A O 1
ATOM 842 N N . TRP A 1 102 ? -19.134 -4.813 -3.887 1.00 93.94 102 TRP A N 1
ATOM 843 C CA . TRP A 1 102 ? -18.511 -4.880 -5.213 1.00 93.94 102 TRP A CA 1
ATOM 844 C C . TRP A 1 102 ? -18.193 -3.488 -5.778 1.00 93.94 102 TRP A C 1
ATOM 846 O O . TRP A 1 102 ? -17.135 -3.292 -6.368 1.00 93.94 102 TRP A O 1
ATOM 856 N N . ALA A 1 103 ? -19.064 -2.500 -5.546 1.00 94.81 103 ALA A N 1
ATOM 857 C CA . ALA A 1 103 ? -18.856 -1.132 -6.013 1.00 94.81 103 ALA A CA 1
ATOM 858 C C . ALA A 1 103 ? -17.778 -0.423 -5.186 1.00 94.81 103 ALA A C 1
ATOM 860 O O . ALA A 1 103 ? -16.985 0.336 -5.739 1.00 94.81 103 ALA A O 1
ATOM 861 N N . LYS A 1 104 ? -17.695 -0.714 -3.876 1.00 95.12 104 LYS A N 1
ATOM 862 C CA . LYS A 1 104 ? -16.572 -0.256 -3.042 1.00 95.12 104 LYS A CA 1
ATOM 863 C C . LYS A 1 104 ?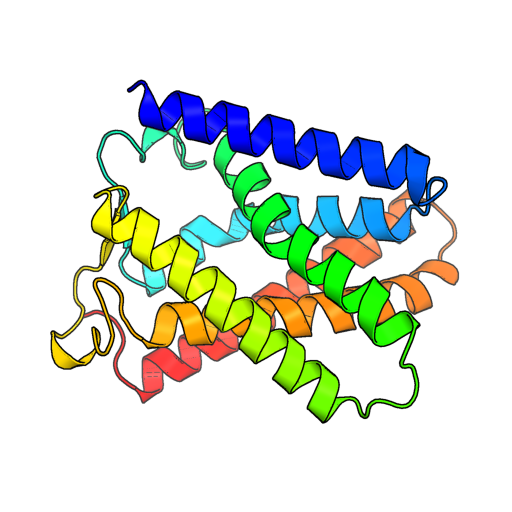 -15.252 -0.822 -3.555 1.00 95.12 104 LYS A C 1
ATOM 865 O O . LYS A 1 104 ? -14.302 -0.068 -3.726 1.00 95.12 104 LYS A O 1
ATOM 870 N N . LEU A 1 105 ? -15.211 -2.131 -3.820 1.00 94.94 105 LEU A N 1
ATOM 871 C CA . LEU A 1 105 ? -14.036 -2.818 -4.353 1.00 94.94 105 LEU A CA 1
ATOM 872 C C . LEU A 1 105 ? -13.587 -2.180 -5.666 1.00 94.94 105 LEU A C 1
ATOM 874 O O . LEU A 1 105 ? -12.438 -1.761 -5.759 1.00 94.94 105 LEU A O 1
ATOM 878 N N . LEU A 1 106 ? -14.495 -2.046 -6.635 1.00 96.00 106 LEU A N 1
ATOM 879 C CA . LEU A 1 106 ? -14.181 -1.456 -7.934 1.00 96.00 106 LEU A CA 1
ATOM 880 C C . LEU A 1 106 ? -13.720 -0.000 -7.801 1.00 96.00 106 LEU A C 1
ATOM 882 O O . LEU A 1 106 ? -12.710 0.372 -8.384 1.00 96.00 106 LEU A O 1
ATOM 886 N N . GLY A 1 107 ? -14.417 0.812 -7.002 1.00 96.12 107 GLY A N 1
ATOM 887 C CA . GLY A 1 107 ? -14.055 2.214 -6.794 1.00 96.12 107 GLY A CA 1
ATOM 888 C C . GLY A 1 107 ? -12.672 2.382 -6.162 1.00 96.12 107 GLY A C 1
ATOM 889 O O . GLY A 1 107 ? -11.882 3.198 -6.626 1.00 96.12 107 GLY A O 1
ATOM 890 N N . MET A 1 108 ? -12.350 1.576 -5.145 1.00 97.12 108 MET A N 1
ATOM 891 C CA . MET A 1 108 ? -11.018 1.561 -4.530 1.00 97.12 108 MET A CA 1
ATOM 892 C C . MET A 1 108 ? -9.949 1.069 -5.498 1.00 97.12 108 MET A C 1
ATOM 894 O O . MET A 1 108 ? -8.878 1.660 -5.571 1.00 97.12 108 MET A O 1
ATOM 898 N N . TRP A 1 109 ? -10.238 0.014 -6.258 1.00 96.06 109 TRP A N 1
ATOM 899 C CA . TRP A 1 109 ? -9.304 -0.509 -7.246 1.00 96.06 109 TRP A CA 1
ATOM 900 C C . TRP A 1 109 ? -8.989 0.542 -8.319 1.00 96.06 109 TRP A C 1
ATOM 902 O O . TRP A 1 109 ? -7.820 0.832 -8.540 1.00 96.06 109 TRP A O 1
ATOM 912 N N . VAL A 1 110 ? -9.999 1.198 -8.904 1.00 95.94 110 VAL A N 1
ATOM 913 C CA . VAL A 1 110 ? -9.793 2.276 -9.892 1.00 95.94 110 VAL A CA 1
ATOM 914 C C . VAL A 1 110 ? -9.014 3.442 -9.286 1.00 95.94 110 VAL A C 1
ATOM 916 O O . VAL A 1 110 ? -8.108 3.974 -9.926 1.00 95.94 110 VAL A O 1
ATOM 919 N N . PHE A 1 111 ? -9.342 3.837 -8.053 1.00 95.56 111 PHE A N 1
ATOM 920 C CA . PHE A 1 111 ? -8.655 4.932 -7.377 1.00 95.56 111 PHE A CA 1
ATOM 921 C C . PHE A 1 111 ? -7.170 4.623 -7.164 1.00 95.56 111 PHE A C 1
ATOM 923 O O . PHE A 1 111 ? -6.320 5.419 -7.558 1.00 95.56 111 PHE A O 1
ATOM 930 N N . MET A 1 112 ? -6.853 3.447 -6.617 1.00 95.25 112 MET A N 1
ATOM 931 C CA . MET A 1 112 ? -5.468 3.031 -6.400 1.00 95.25 112 MET A CA 1
ATOM 932 C C . MET A 1 112 ? -4.725 2.828 -7.718 1.00 95.25 112 MET A C 1
ATOM 934 O O . MET A 1 112 ? -3.578 3.245 -7.832 1.00 95.25 112 MET A O 1
ATOM 938 N N . TRP A 1 113 ? -5.374 2.245 -8.727 1.00 93.81 113 TRP A N 1
ATOM 939 C CA . TRP A 1 113 ? -4.800 2.079 -10.059 1.00 93.81 113 TRP A CA 1
ATOM 940 C C . TRP A 1 113 ? -4.396 3.427 -10.659 1.00 93.81 113 TRP A C 1
ATOM 942 O O . TRP A 1 113 ? -3.264 3.574 -11.108 1.00 93.81 113 TRP A O 1
ATOM 952 N N . ALA A 1 114 ? -5.267 4.439 -10.597 1.00 91.88 114 ALA A N 1
ATOM 953 C CA . ALA A 1 114 ? -4.963 5.776 -11.103 1.00 91.88 114 ALA A CA 1
ATOM 954 C C . ALA A 1 1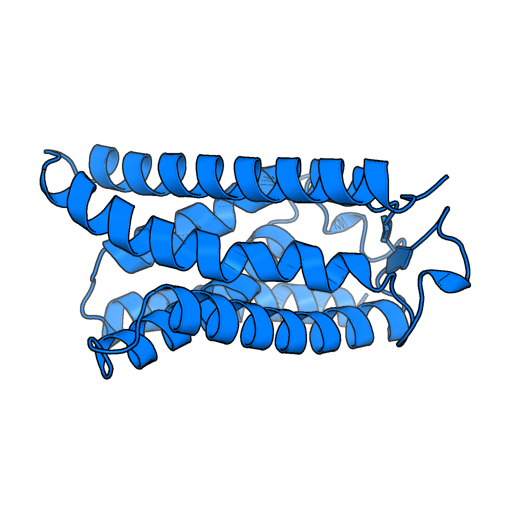14 ? -3.825 6.456 -10.321 1.00 91.88 114 ALA A C 1
ATOM 956 O O . ALA A 1 114 ? -2.919 7.033 -10.924 1.00 91.88 114 ALA A O 1
ATOM 957 N N . THR A 1 115 ? -3.838 6.369 -8.986 1.00 90.88 115 THR A N 1
ATOM 958 C CA . THR A 1 115 ? -2.763 6.915 -8.142 1.00 90.88 115 THR A CA 1
ATOM 959 C C . THR A 1 115 ? -1.426 6.232 -8.425 1.00 90.88 115 THR A C 1
ATOM 961 O O . THR A 1 115 ? -0.416 6.917 -8.576 1.00 90.88 115 THR A O 1
ATOM 964 N N . ASN A 1 116 ? -1.419 4.905 -8.558 1.00 89.81 116 ASN A N 1
ATOM 965 C CA . ASN A 1 116 ? -0.208 4.140 -8.832 1.00 89.81 116 ASN A CA 1
ATOM 966 C C . ASN A 1 116 ? 0.305 4.365 -10.255 1.00 89.81 116 ASN A C 1
ATOM 968 O O . ASN A 1 116 ? 1.502 4.520 -10.447 1.00 89.81 116 ASN A O 1
ATOM 972 N N . MET A 1 117 ? -0.584 4.454 -11.249 1.00 89.88 117 MET A N 1
ATOM 973 C CA . MET A 1 117 ? -0.219 4.827 -12.620 1.00 89.88 117 MET A CA 1
ATOM 974 C C . MET A 1 117 ? 0.535 6.158 -12.650 1.00 89.88 117 MET A C 1
ATOM 976 O O . MET A 1 117 ? 1.570 6.259 -13.305 1.00 89.88 117 MET A O 1
ATOM 980 N N . ALA A 1 118 ? 0.043 7.164 -11.920 1.00 87.94 118 ALA A N 1
ATOM 981 C CA . ALA A 1 118 ? 0.705 8.459 -11.828 1.00 87.94 118 ALA A CA 1
ATOM 982 C C . ALA A 1 118 ? 2.054 8.366 -11.098 1.00 87.94 118 ALA A C 1
ATOM 984 O O . ALA A 1 118 ? 3.050 8.889 -11.595 1.00 87.94 118 ALA A O 1
ATOM 985 N N . GLN A 1 119 ? 2.102 7.700 -9.940 1.00 86.25 119 GLN A N 1
ATOM 986 C CA . GLN A 1 119 ? 3.337 7.566 -9.165 1.00 86.25 119 GLN A CA 1
ATOM 987 C C . GLN A 1 119 ? 4.414 6.795 -9.931 1.00 86.25 119 GLN A C 1
ATOM 989 O O . GLN A 1 119 ? 5.516 7.317 -10.079 1.00 86.25 119 GLN A O 1
ATOM 994 N N . GLU A 1 120 ? 4.099 5.610 -10.448 1.00 85.12 120 GLU A N 1
ATOM 995 C CA . GLU A 1 120 ? 5.044 4.798 -11.215 1.00 85.12 120 GLU A CA 1
ATOM 996 C C . GLU A 1 120 ? 5.468 5.486 -12.511 1.00 85.12 120 GLU A C 1
ATOM 998 O O . GLU A 1 120 ? 6.638 5.456 -12.886 1.00 85.12 120 GLU A O 1
ATOM 1003 N N . GLY A 1 121 ? 4.541 6.163 -13.195 1.00 84.25 121 GLY A N 1
ATOM 1004 C CA . GLY A 1 121 ? 4.862 6.933 -14.394 1.00 84.25 121 GLY A CA 1
ATOM 1005 C C . GLY A 1 121 ? 5.876 8.045 -14.112 1.00 84.25 121 GLY A C 1
ATOM 1006 O O . GLY A 1 121 ? 6.807 8.238 -14.893 1.00 84.25 121 GLY A O 1
ATOM 1007 N N . MET A 1 122 ? 5.743 8.748 -12.983 1.00 83.62 122 MET A N 1
ATOM 1008 C CA . MET A 1 122 ? 6.702 9.777 -12.569 1.00 83.62 122 MET A CA 1
ATOM 1009 C C . MET A 1 122 ? 8.057 9.189 -12.162 1.00 83.62 122 MET A C 1
ATOM 1011 O O . MET A 1 122 ? 9.089 9.761 -12.509 1.00 83.62 122 MET A O 1
ATOM 1015 N N . THR A 1 123 ? 8.080 8.069 -11.435 1.00 80.62 123 THR A N 1
ATOM 1016 C CA . THR A 1 123 ? 9.328 7.473 -10.931 1.00 80.62 123 THR A CA 1
ATOM 1017 C C . THR A 1 123 ? 10.144 6.818 -12.039 1.00 80.62 123 THR A C 1
ATOM 1019 O O . THR A 1 123 ? 11.348 7.062 -12.118 1.00 80.62 123 THR A O 1
ATOM 1022 N N . THR A 1 124 ? 9.500 6.081 -12.944 1.00 84.00 124 THR A N 1
ATOM 1023 C CA . THR A 1 124 ? 10.154 5.494 -14.127 1.00 84.00 124 THR A CA 1
ATOM 1024 C C . THR A 1 124 ? 10.641 6.568 -15.099 1.00 84.00 124 THR A C 1
ATOM 1026 O O . THR A 1 124 ? 11.797 6.561 -15.505 1.00 84.00 124 THR A O 1
ATOM 1029 N N . SER A 1 125 ? 9.823 7.582 -15.407 1.00 83.06 125 SER A N 1
ATOM 1030 C CA . SER A 1 125 ? 10.252 8.691 -16.283 1.00 83.06 125 SER A CA 1
ATOM 1031 C C . SER A 1 125 ? 11.370 9.542 -15.673 1.00 83.06 125 SER A C 1
ATOM 1033 O O . SER A 1 125 ? 12.152 10.149 -16.399 1.00 83.06 125 SER A O 1
ATOM 1035 N N . GLY A 1 126 ? 11.445 9.598 -14.340 1.00 77.31 126 GLY A N 1
ATOM 1036 C CA . GLY A 1 126 ? 12.526 10.243 -13.599 1.00 77.31 126 GLY A CA 1
ATOM 1037 C C . GLY A 1 126 ? 13.789 9.389 -13.446 1.00 77.31 126 GLY A C 1
ATOM 1038 O O . GLY A 1 126 ? 14.745 9.862 -12.833 1.00 77.31 126 GLY A O 1
ATOM 1039 N N . GLY A 1 127 ? 13.803 8.153 -13.960 1.00 75.44 127 GLY A N 1
ATOM 1040 C CA . GLY A 1 127 ? 14.946 7.239 -13.886 1.00 75.44 127 GLY A CA 1
ATOM 1041 C C . GLY A 1 127 ? 15.228 6.690 -12.484 1.00 75.44 127 GLY A C 1
ATOM 1042 O O . GLY A 1 127 ? 16.365 6.324 -12.190 1.00 75.44 127 GLY A O 1
ATOM 1043 N N . ALA A 1 128 ? 14.231 6.661 -11.591 1.00 76.31 128 ALA A N 1
ATOM 1044 C CA . ALA A 1 128 ? 14.397 6.110 -10.244 1.00 76.31 128 ALA A CA 1
ATOM 1045 C C . ALA A 1 128 ? 14.584 4.581 -10.270 1.00 76.31 128 ALA A C 1
ATOM 1047 O O . ALA A 1 128 ? 15.368 4.022 -9.496 1.00 76.31 128 ALA A O 1
ATOM 1048 N N . TRP A 1 129 ? 13.877 3.916 -11.180 1.00 83.38 129 TRP A N 1
ATOM 1049 C CA . TRP A 1 129 ? 14.025 2.504 -11.511 1.00 83.38 129 TRP A CA 1
ATOM 1050 C C . TRP A 1 129 ? 13.444 2.225 -12.892 1.00 83.38 129 TRP A C 1
ATOM 1052 O O . TRP A 1 129 ? 12.590 2.970 -13.371 1.00 83.38 129 TRP A O 1
ATOM 1062 N N . ASP A 1 130 ? 13.878 1.111 -13.471 1.00 86.19 130 ASP A N 1
ATOM 1063 C CA . ASP A 1 130 ? 13.395 0.586 -14.741 1.00 86.19 130 ASP A CA 1
ATOM 1064 C C . ASP A 1 130 ? 12.955 -0.875 -14.598 1.00 86.19 130 ASP A C 1
ATOM 1066 O O . ASP A 1 130 ? 13.362 -1.591 -13.679 1.00 86.19 130 ASP A O 1
ATOM 1070 N N . TYR A 1 131 ? 12.133 -1.326 -15.543 1.00 87.00 131 TYR A N 1
ATOM 1071 C CA . TYR A 1 131 ? 11.663 -2.706 -15.638 1.00 87.00 131 TYR A CA 1
ATOM 1072 C C . TYR A 1 131 ? 12.479 -3.465 -16.694 1.00 87.00 131 TYR A C 1
ATOM 1074 O O . TYR A 1 131 ? 12.533 -3.043 -17.850 1.00 87.00 131 TYR A O 1
ATOM 1082 N N . TYR A 1 132 ? 13.089 -4.597 -16.326 1.00 84.75 132 TYR A N 1
ATOM 1083 C CA . TYR A 1 132 ? 13.866 -5.450 -17.241 1.00 84.75 132 TYR A CA 1
ATOM 1084 C C . TYR A 1 132 ? 13.196 -6.809 -17.476 1.00 84.75 132 TYR A C 1
ATOM 1086 O O . TYR A 1 132 ? 12.308 -7.209 -16.736 1.00 84.75 132 TYR A O 1
ATOM 1094 N N . GLY A 1 133 ? 13.585 -7.517 -18.539 1.00 84.19 133 GLY A N 1
ATOM 1095 C CA . GLY A 1 133 ? 13.013 -8.834 -18.873 1.00 84.19 133 GLY A CA 1
ATOM 1096 C C . GLY A 1 133 ? 11.570 -8.793 -19.397 1.00 84.19 133 GLY A C 1
ATOM 1097 O O . GLY A 1 133 ? 11.009 -9.822 -19.756 1.00 84.19 133 GLY A O 1
ATOM 1098 N N . TRP A 1 134 ? 10.956 -7.612 -19.485 1.00 88.44 134 TRP A N 1
ATOM 1099 C CA . TRP A 1 134 ? 9.602 -7.435 -20.005 1.00 88.44 134 TRP A CA 1
ATOM 1100 C C . TRP A 1 134 ? 9.589 -7.212 -21.514 1.00 88.44 134 TRP A C 1
ATOM 1102 O O . TRP A 1 134 ? 10.431 -6.506 -22.071 1.00 88.44 134 TRP A O 1
ATOM 1112 N N . THR A 1 135 ? 8.581 -7.766 -22.187 1.00 85.94 135 THR A N 1
ATOM 1113 C CA . THR A 1 135 ? 8.388 -7.525 -23.622 1.00 85.94 135 THR A CA 1
ATOM 1114 C C . THR A 1 135 ? 7.870 -6.104 -23.875 1.00 85.94 135 THR A C 1
ATOM 1116 O O . THR A 1 135 ? 7.073 -5.609 -23.076 1.00 85.94 135 THR A O 1
ATOM 1119 N N . PRO A 1 136 ? 8.213 -5.450 -25.003 1.00 83.88 136 PRO A N 1
ATOM 1120 C CA . PRO A 1 136 ? 7.695 -4.117 -25.329 1.00 83.88 136 PRO A CA 1
ATOM 1121 C C . PRO A 1 136 ? 6.160 -4.026 -25.344 1.00 83.88 136 PRO A C 1
ATOM 1123 O O . PRO A 1 136 ? 5.598 -3.002 -24.969 1.00 83.88 136 PRO A O 1
ATOM 1126 N N . ALA A 1 137 ? 5.467 -5.110 -25.712 1.00 84.00 137 ALA A N 1
ATOM 1127 C CA . ALA A 1 137 ? 4.003 -5.175 -25.698 1.00 84.00 137 ALA A CA 1
ATOM 1128 C C . ALA A 1 137 ? 3.404 -5.040 -24.283 1.00 84.00 137 ALA A C 1
ATOM 1130 O O . ALA A 1 137 ? 2.256 -4.623 -24.132 1.00 84.00 137 ALA A O 1
ATOM 1131 N N . SER A 1 138 ? 4.177 -5.350 -23.239 1.00 86.38 138 SER A N 1
ATOM 1132 C CA . SER A 1 138 ? 3.755 -5.217 -21.844 1.00 86.38 138 SER A CA 1
ATOM 1133 C C . SER A 1 138 ? 3.678 -3.752 -21.389 1.00 86.38 138 SER A C 1
ATOM 1135 O O . SER A 1 138 ? 2.956 -3.460 -20.440 1.00 86.38 138 SER A O 1
ATOM 1137 N N . PHE A 1 139 ? 4.340 -2.813 -22.071 1.00 85.62 139 PHE A N 1
ATOM 1138 C CA . PHE A 1 139 ? 4.476 -1.402 -21.667 1.00 85.62 139 PHE A CA 1
ATOM 1139 C C . PHE A 1 139 ? 3.308 -0.494 -22.104 1.00 85.62 139 PHE A C 1
ATOM 1141 O O . PHE A 1 139 ? 3.466 0.712 -22.256 1.00 85.62 139 PHE A O 1
ATOM 1148 N N . GLY A 1 140 ? 2.113 -1.064 -22.300 1.00 70.25 140 GLY A N 1
ATOM 1149 C CA . GLY A 1 140 ? 0.987 -0.476 -23.042 1.00 70.25 140 GLY A CA 1
ATOM 1150 C C . GLY A 1 140 ? 0.742 1.044 -22.948 1.00 70.25 140 GLY A C 1
ATOM 1151 O O . GLY A 1 140 ? 0.433 1.644 -23.972 1.00 70.25 140 GLY A O 1
ATOM 1152 N N . LEU A 1 141 ? 0.858 1.674 -21.768 1.00 67.19 141 LEU A N 1
ATOM 1153 C CA . LEU A 1 141 ? 0.547 3.102 -21.547 1.00 67.19 141 LEU A CA 1
ATOM 1154 C C . LEU A 1 141 ? 1.702 3.937 -20.957 1.00 67.19 141 LEU A C 1
ATOM 1156 O O . LEU A 1 141 ? 1.460 5.032 -20.446 1.00 67.19 141 LEU A O 1
ATOM 1160 N N . GLY A 1 142 ? 2.947 3.457 -20.986 1.00 75.25 142 GLY A N 1
ATOM 1161 C CA . GLY A 1 142 ? 4.074 4.237 -20.470 1.00 75.25 142 GLY A CA 1
ATOM 1162 C C . GLY A 1 142 ? 5.347 3.427 -20.269 1.00 75.25 142 GLY A C 1
ATOM 1163 O O . GLY A 1 142 ? 5.574 2.425 -20.932 1.00 75.25 142 GLY A O 1
ATOM 1164 N N . ASN A 1 143 ? 6.170 3.850 -19.312 1.00 83.44 143 ASN A N 1
ATOM 1165 C CA . ASN A 1 143 ? 7.487 3.257 -19.047 1.00 83.44 143 ASN A CA 1
ATOM 1166 C C . ASN A 1 143 ? 7.436 2.096 -18.034 1.00 83.44 143 ASN A C 1
ATOM 1168 O O . ASN A 1 143 ? 8.443 1.744 -17.429 1.00 83.44 143 ASN A O 1
ATOM 1172 N N . GLN A 1 144 ? 6.256 1.503 -17.837 1.00 86.56 144 GLN A N 1
ATOM 1173 C CA . GLN A 1 144 ? 6.032 0.393 -16.915 1.00 86.56 144 GLN A CA 1
ATOM 1174 C C . GLN A 1 144 ? 5.120 -0.676 -17.536 1.00 86.56 144 GLN A C 1
ATOM 1176 O O . GLN A 1 144 ? 4.222 -0.332 -18.316 1.00 86.56 144 GLN A O 1
ATOM 1181 N N . PRO A 1 145 ? 5.277 -1.956 -17.164 1.00 88.00 145 PRO A N 1
ATOM 1182 C CA . PRO A 1 145 ? 4.342 -3.005 -17.540 1.00 88.00 145 PRO A CA 1
ATOM 1183 C C . PRO A 1 145 ? 2.932 -2.712 -17.012 1.00 88.00 145 PRO A C 1
ATOM 1185 O O . PRO A 1 145 ? 2.758 -2.436 -15.827 1.00 88.00 145 PRO A O 1
ATOM 1188 N N . TRP A 1 146 ? 1.903 -2.831 -17.857 1.00 85.81 146 TRP A N 1
ATOM 1189 C CA . TRP A 1 146 ? 0.510 -2.512 -17.499 1.00 85.81 146 TRP A CA 1
ATOM 1190 C C . TRP A 1 146 ? -0.002 -3.303 -16.286 1.00 85.81 146 TRP A C 1
ATOM 1192 O O . TRP A 1 146 ? -0.894 -2.843 -15.571 1.00 85.81 146 TRP A O 1
ATOM 1202 N N . ILE A 1 147 ? 0.559 -4.493 -16.052 1.00 86.81 147 ILE A N 1
ATOM 1203 C CA . ILE A 1 147 ? 0.135 -5.385 -14.978 1.00 86.81 147 ILE A CA 1
ATOM 1204 C C . ILE A 1 147 ? 0.594 -4.918 -13.594 1.00 86.81 147 ILE A C 1
ATOM 1206 O O . ILE A 1 147 ? -0.091 -5.193 -12.612 1.00 86.81 147 ILE A O 1
ATOM 1210 N N . VAL A 1 148 ? 1.696 -4.165 -13.503 1.00 87.56 148 VAL A N 1
ATOM 1211 C CA . VAL A 1 148 ? 2.210 -3.638 -12.229 1.00 87.56 148 VAL A CA 1
ATOM 1212 C C . VAL A 1 148 ? 1.154 -2.779 -11.516 1.00 87.56 148 VAL A C 1
ATOM 1214 O O . VAL A 1 148 ? 0.726 -3.156 -10.422 1.00 87.56 148 VAL A O 1
ATOM 1217 N N . PRO A 1 149 ? 0.642 -1.681 -12.110 1.00 88.25 149 PRO A N 1
ATOM 1218 C CA . PRO A 1 149 ? -0.348 -0.836 -11.451 1.00 88.25 149 PRO A CA 1
ATOM 1219 C C . PRO A 1 149 ? -1.687 -1.550 -11.245 1.00 88.25 149 PRO A C 1
ATOM 1221 O O . PRO A 1 149 ? -2.392 -1.252 -10.284 1.00 88.25 149 PRO A O 1
ATOM 1224 N N . VAL A 1 150 ? -2.044 -2.510 -12.106 1.00 89.31 150 VAL A N 1
ATOM 1225 C CA . VAL A 1 150 ? -3.250 -3.341 -11.944 1.00 89.31 150 VAL A CA 1
ATOM 1226 C C . VAL A 1 150 ? -3.151 -4.230 -10.705 1.00 89.31 150 VAL A C 1
ATOM 1228 O O . VAL A 1 150 ? -4.102 -4.293 -9.920 1.00 89.31 150 VAL A O 1
ATOM 1231 N N . GLY A 1 151 ? -2.008 -4.891 -10.518 1.00 88.81 151 GLY A N 1
ATOM 1232 C CA . GLY A 1 151 ? -1.758 -5.784 -9.393 1.00 88.81 151 GLY A CA 1
ATOM 1233 C C . GLY A 1 151 ? -1.578 -5.038 -8.076 1.00 88.81 151 GLY A C 1
ATOM 1234 O O . GLY A 1 151 ? -2.142 -5.437 -7.056 1.00 88.81 151 GLY A O 1
ATOM 1235 N N . VAL A 1 152 ? -0.865 -3.910 -8.098 1.00 88.69 152 VAL A N 1
ATOM 1236 C CA . VAL A 1 152 ? -0.700 -3.025 -6.935 1.00 88.69 152 VAL A CA 1
ATOM 1237 C C . VAL A 1 152 ? -2.048 -2.473 -6.463 1.00 88.69 152 VAL A C 1
ATOM 1239 O O . VAL A 1 152 ? -2.307 -2.402 -5.259 1.00 88.69 152 VAL A O 1
ATOM 1242 N N . ALA A 1 153 ? -2.953 -2.150 -7.391 1.00 93.25 153 ALA A N 1
ATOM 1243 C CA . ALA A 1 153 ? -4.268 -1.610 -7.067 1.00 93.25 153 ALA A CA 1
ATOM 1244 C C . ALA A 1 153 ? -5.150 -2.545 -6.223 1.00 93.25 153 ALA A C 1
ATOM 1246 O O . ALA A 1 153 ? -6.055 -2.071 -5.532 1.00 93.25 153 ALA A O 1
ATOM 1247 N N . LEU A 1 154 ? -4.882 -3.856 -6.224 1.00 93.62 154 LEU A N 1
ATOM 1248 C CA . LEU A 1 154 ? -5.596 -4.833 -5.395 1.00 93.62 154 LEU A CA 1
ATOM 1249 C C . LEU A 1 154 ? -5.328 -4.658 -3.892 1.00 93.62 154 LEU A C 1
ATOM 1251 O O . LEU A 1 154 ? -6.174 -5.035 -3.076 1.00 93.62 154 LEU A O 1
ATOM 1255 N N . ASN A 1 155 ? -4.203 -4.042 -3.512 1.00 92.81 155 ASN A N 1
ATOM 1256 C CA . ASN A 1 155 ? -3.862 -3.810 -2.109 1.00 92.81 155 ASN A CA 1
ATOM 1257 C C . ASN A 1 155 ? -4.865 -2.883 -1.413 1.00 92.81 155 ASN A C 1
ATOM 1259 O O . ASN A 1 155 ? -5.228 -3.143 -0.270 1.00 92.81 155 ASN A O 1
ATOM 1263 N N . LEU A 1 156 ? -5.376 -1.837 -2.076 1.00 95.38 156 LEU A N 1
ATOM 1264 C CA . LEU A 1 156 ? -6.276 -0.885 -1.414 1.00 95.38 156 LEU A CA 1
ATOM 1265 C C . LEU A 1 156 ? -7.617 -1.521 -0.989 1.00 95.38 156 LEU A C 1
ATOM 1267 O O . LEU A 1 156 ? -7.968 -1.405 0.190 1.00 95.38 156 LEU A O 1
ATOM 1271 N N . PRO A 1 157 ? -8.361 -2.231 -1.865 1.00 95.81 157 PRO A N 1
ATOM 1272 C CA . PRO A 1 157 ? -9.527 -2.996 -1.433 1.00 95.81 157 PRO A CA 1
ATOM 1273 C C . PRO A 1 157 ? -9.194 -4.009 -0.334 1.00 95.81 157 PRO A C 1
ATOM 1275 O O . PRO A 1 157 ? -9.930 -4.103 0.652 1.00 95.81 157 PRO A O 1
ATOM 1278 N N . ALA A 1 158 ? -8.079 -4.735 -0.471 1.00 95.38 158 ALA A N 1
ATOM 1279 C CA . ALA A 1 158 ? -7.656 -5.725 0.512 1.00 95.38 158 ALA A CA 1
ATOM 1280 C C . ALA A 1 158 ? -7.427 -5.083 1.890 1.00 95.38 158 ALA A C 1
ATOM 1282 O O . ALA A 1 158 ? -7.952 -5.570 2.892 1.00 95.38 158 ALA A O 1
ATOM 1283 N N . PHE A 1 159 ? -6.740 -3.942 1.947 1.00 95.56 159 PHE A N 1
ATOM 1284 C CA . PHE A 1 159 ? -6.493 -3.170 3.165 1.00 95.56 159 PHE A CA 1
ATOM 1285 C C . PHE A 1 159 ? -7.759 -2.561 3.756 1.00 95.56 159 PHE A C 1
ATOM 1287 O O . PHE A 1 159 ? -7.925 -2.567 4.976 1.00 95.56 159 PHE A O 1
ATOM 1294 N N . TYR A 1 160 ? -8.693 -2.096 2.928 1.00 96.00 160 TYR A N 1
ATOM 1295 C CA . TYR A 1 160 ? -9.980 -1.593 3.402 1.00 96.00 160 TYR A CA 1
ATOM 1296 C C . TYR A 1 160 ? -10.778 -2.674 4.131 1.00 96.00 160 TYR A C 1
ATOM 1298 O O . TYR A 1 160 ? -11.186 -2.484 5.280 1.00 96.00 160 TYR A O 1
ATOM 1306 N N . PHE A 1 161 ? -10.980 -3.831 3.495 1.00 95.25 161 PHE A N 1
ATOM 1307 C CA . PHE A 1 161 ? -11.729 -4.921 4.121 1.00 95.25 161 PHE A CA 1
ATOM 1308 C C . PHE A 1 161 ? -10.970 -5.518 5.311 1.00 95.25 161 PHE A C 1
ATOM 1310 O O . PHE A 1 161 ? -11.597 -5.864 6.314 1.00 95.25 161 PHE A O 1
ATOM 1317 N N . SER A 1 162 ? -9.636 -5.539 5.255 1.00 96.31 162 SER A N 1
ATOM 1318 C CA . SER A 1 162 ? -8.770 -5.914 6.378 1.00 96.31 162 SER A CA 1
ATOM 1319 C C . SER A 1 162 ? -8.941 -4.991 7.575 1.00 96.31 162 SER A C 1
ATOM 1321 O O . SER A 1 162 ? -9.102 -5.478 8.688 1.00 96.31 162 SER A O 1
ATOM 1323 N N . HIS A 1 163 ? -8.978 -3.673 7.370 1.00 95.31 163 HIS A N 1
ATOM 1324 C CA . HIS A 1 163 ? -9.222 -2.702 8.435 1.00 95.31 163 HIS A CA 1
ATOM 1325 C C . HIS A 1 163 ? -10.591 -2.915 9.090 1.00 95.31 163 HIS A C 1
ATOM 1327 O O . HIS A 1 163 ? -10.692 -2.981 10.318 1.00 95.31 163 HIS A O 1
ATOM 1333 N N . VAL A 1 164 ? -11.647 -3.061 8.282 1.00 93.75 164 VAL A N 1
ATOM 1334 C CA . VAL A 1 164 ? -13.014 -3.291 8.781 1.00 93.75 164 VAL A CA 1
ATOM 1335 C C . VAL A 1 164 ? -13.085 -4.589 9.589 1.00 93.75 164 VAL A C 1
ATOM 1337 O O . VAL A 1 164 ? -13.642 -4.611 10.689 1.00 93.75 164 VAL A O 1
ATOM 1340 N N . TYR A 1 165 ? -12.489 -5.666 9.074 1.00 95.31 165 TYR A N 1
ATOM 1341 C CA . TYR A 1 165 ? -12.437 -6.956 9.753 1.00 95.31 165 TYR A CA 1
ATOM 1342 C C . TYR A 1 165 ? -11.614 -6.896 11.047 1.00 95.31 165 TYR A C 1
ATOM 1344 O O . TYR A 1 165 ? -12.108 -7.278 12.109 1.00 95.31 165 TYR A O 1
ATOM 1352 N N . ALA A 1 166 ? -10.389 -6.368 10.985 1.00 95.38 166 ALA A N 1
ATOM 1353 C CA . ALA A 1 166 ? -9.489 -6.266 12.127 1.00 95.38 166 ALA A CA 1
ATOM 1354 C C . ALA A 1 166 ? -10.090 -5.404 13.240 1.00 95.38 166 ALA A C 1
ATOM 1356 O O . ALA A 1 166 ? -10.007 -5.787 14.406 1.00 95.38 166 ALA A O 1
ATOM 1357 N N . THR A 1 167 ? -10.768 -4.303 12.907 1.00 93.81 167 THR A N 1
ATOM 1358 C CA . THR A 1 167 ? -11.489 -3.475 13.885 1.00 93.81 167 THR A CA 1
ATOM 1359 C C . THR A 1 167 ? -12.547 -4.304 14.611 1.00 93.81 167 THR A C 1
ATOM 1361 O O . THR A 1 167 ? -12.481 -4.443 15.831 1.00 93.81 167 THR A O 1
ATOM 1364 N N . ARG A 1 168 ? -13.431 -4.984 13.868 1.00 93.38 168 ARG A N 1
ATOM 1365 C CA . ARG A 1 168 ? -14.505 -5.816 14.437 1.00 93.38 168 ARG A CA 1
ATOM 1366 C C . ARG A 1 168 ? -13.992 -6.961 15.315 1.00 93.38 168 ARG A C 1
ATOM 1368 O O . ARG A 1 168 ? -14.608 -7.292 16.326 1.00 93.38 168 ARG A O 1
ATOM 1375 N N . VAL A 1 169 ? -12.910 -7.626 14.912 1.00 93.81 169 VAL A N 1
ATOM 1376 C CA . VAL A 1 169 ? -12.372 -8.779 15.653 1.00 93.81 169 VAL A CA 1
ATOM 1377 C C . VAL A 1 169 ? -11.566 -8.327 16.865 1.00 93.81 169 VAL A C 1
ATOM 1379 O O . VAL A 1 169 ? -11.712 -8.892 17.948 1.00 93.81 169 VAL A O 1
ATOM 1382 N N . SER A 1 170 ? -10.740 -7.294 16.708 1.00 92.69 170 SER A N 1
ATOM 1383 C CA . SER A 1 170 ? -9.870 -6.807 17.779 1.00 92.69 170 SER A CA 1
ATOM 1384 C C . SER A 1 170 ? -10.639 -6.187 18.948 1.00 92.69 170 SER A C 1
ATOM 1386 O O . SER A 1 170 ? -10.153 -6.229 20.074 1.00 92.69 170 SER A O 1
ATOM 1388 N N . GLU A 1 171 ? -11.862 -5.694 18.745 1.00 88.94 171 GLU A N 1
ATOM 1389 C CA . GLU A 1 171 ? -12.748 -5.262 19.838 1.00 88.94 171 GLU A CA 1
ATOM 1390 C C . GLU A 1 171 ? -13.000 -6.358 20.885 1.00 88.94 171 GLU A C 1
ATOM 1392 O O . GLU A 1 171 ? -13.196 -6.044 22.056 1.00 88.94 171 GLU A O 1
ATOM 1397 N N . ARG A 1 172 ? -12.916 -7.637 20.492 1.00 90.06 172 ARG A N 1
ATOM 1398 C CA . ARG A 1 172 ? -13.103 -8.803 21.374 1.00 90.06 172 ARG A CA 1
ATOM 1399 C C . ARG A 1 172 ? -11.828 -9.236 22.104 1.00 90.06 172 ARG A C 1
ATOM 1401 O O . ARG A 1 172 ? -11.870 -10.180 22.886 1.00 90.06 172 ARG A O 1
ATOM 1408 N N . LEU A 1 173 ? -10.694 -8.595 21.825 1.00 87.75 173 LEU A N 1
ATOM 1409 C CA . LEU A 1 173 ? -9.398 -8.920 22.422 1.00 87.75 173 LEU A CA 1
ATOM 1410 C C . LEU A 1 173 ? -9.130 -8.051 23.655 1.00 87.75 173 LEU A C 1
ATOM 1412 O O . LEU A 1 173 ? -9.569 -6.902 23.730 1.00 87.75 173 LEU A O 1
ATOM 1416 N N . GLY A 1 174 ? -8.371 -8.590 24.611 1.00 82.06 174 GLY A N 1
ATOM 1417 C CA . GLY A 1 174 ? -8.124 -7.941 25.898 1.00 82.06 174 GLY A CA 1
ATOM 1418 C C . GLY A 1 174 ? -7.142 -6.774 25.804 1.00 82.06 174 GLY A C 1
ATOM 1419 O O . GLY A 1 174 ? -7.483 -5.636 26.125 1.00 82.06 174 GLY A O 1
ATOM 1420 N N . THR A 1 175 ? -5.910 -7.028 25.360 1.00 90.25 175 THR A N 1
ATOM 1421 C CA . THR A 1 175 ? -4.823 -6.037 25.462 1.00 90.25 175 THR A CA 1
ATOM 1422 C C . THR A 1 175 ? -4.625 -5.229 24.181 1.00 90.25 175 THR A C 1
ATOM 1424 O O . THR A 1 175 ? -4.871 -5.705 23.075 1.00 90.25 175 THR A O 1
ATOM 1427 N N . GLY A 1 176 ? -4.106 -4.000 24.305 1.00 89.38 176 GLY A N 1
ATOM 1428 C CA . GLY A 1 176 ? -3.741 -3.178 23.143 1.00 89.38 176 GLY A CA 1
ATOM 1429 C C . GLY A 1 176 ? -2.726 -3.859 22.215 1.00 89.38 176 GLY A C 1
ATOM 1430 O O . GLY A 1 176 ? -2.829 -3.718 21.001 1.00 89.38 176 GLY A O 1
ATOM 1431 N N . MET A 1 177 ? -1.810 -4.659 22.775 1.00 92.38 177 MET A N 1
ATOM 1432 C CA . MET A 1 177 ? -0.860 -5.462 21.999 1.00 92.38 177 MET A CA 1
ATOM 1433 C C . MET A 1 177 ? -1.573 -6.537 21.170 1.00 92.38 177 MET A C 1
ATOM 1435 O O . MET A 1 177 ? -1.322 -6.646 19.977 1.00 92.38 177 MET A O 1
ATOM 1439 N N . GLN A 1 178 ? -2.509 -7.290 21.760 1.00 93.69 178 GLN A N 1
ATOM 1440 C CA . GLN A 1 178 ? -3.297 -8.288 21.022 1.00 93.69 178 GLN A CA 1
ATOM 1441 C C . GLN A 1 178 ? -4.084 -7.646 19.874 1.00 93.69 178 GLN A C 1
ATOM 1443 O O . GLN A 1 178 ? -4.139 -8.188 18.772 1.00 93.69 178 GLN A O 1
ATOM 1448 N N . LYS A 1 179 ? -4.657 -6.462 20.112 1.00 93.50 179 LYS A N 1
ATOM 1449 C CA . LYS A 1 179 ? -5.379 -5.706 19.084 1.00 93.50 179 LYS A CA 1
ATOM 1450 C C . LYS A 1 179 ? -4.460 -5.243 17.957 1.00 93.50 179 LYS A C 1
ATOM 1452 O O . LYS A 1 179 ? -4.830 -5.383 16.794 1.00 93.50 179 LYS A O 1
ATOM 1457 N N . PHE A 1 180 ? -3.268 -4.744 18.280 1.00 93.62 180 PHE A N 1
ATOM 1458 C CA . PHE A 1 180 ? -2.264 -4.383 17.282 1.00 93.62 180 PHE A CA 1
ATOM 1459 C C . PHE A 1 180 ? -1.816 -5.599 16.460 1.00 93.62 180 PHE A C 1
ATOM 1461 O O . PHE A 1 180 ? -1.865 -5.547 15.235 1.00 93.62 180 PHE A O 1
ATOM 1468 N N . LEU A 1 181 ? -1.470 -6.712 17.114 1.00 94.88 181 LEU A N 1
ATOM 1469 C CA . LEU A 1 181 ? -1.057 -7.948 16.443 1.00 94.88 181 LEU A CA 1
ATOM 1470 C C . LEU A 1 181 ? -2.155 -8.520 15.536 1.00 94.88 181 LEU A C 1
ATOM 1472 O O . LEU A 1 181 ? -1.843 -9.062 14.482 1.00 94.88 181 LEU A O 1
ATOM 1476 N N . MET A 1 182 ? -3.433 -8.350 15.891 1.00 95.75 182 MET A N 1
ATOM 1477 C CA . MET A 1 182 ? -4.554 -8.689 15.008 1.00 95.75 182 MET A CA 1
ATOM 1478 C C . MET A 1 182 ? -4.548 -7.845 13.726 1.00 95.75 182 MET A C 1
ATOM 1480 O O . MET A 1 182 ? -4.716 -8.396 12.643 1.00 95.75 182 MET A O 1
ATOM 1484 N N . HIS A 1 183 ? -4.320 -6.529 13.817 1.00 95.56 183 HIS A N 1
ATOM 1485 C CA . HIS A 1 183 ? -4.205 -5.691 12.615 1.00 95.56 183 HIS A CA 1
ATOM 1486 C C . HIS A 1 183 ? -2.991 -6.107 11.791 1.00 95.56 183 HIS A C 1
ATOM 1488 O O . HIS A 1 183 ? -3.128 -6.337 10.597 1.00 95.56 183 HIS A O 1
ATOM 1494 N N . LEU A 1 184 ? -1.836 -6.279 12.436 1.00 94.75 184 LEU A N 1
ATOM 1495 C CA . LEU A 1 184 ? -0.617 -6.718 11.770 1.00 94.75 184 LEU A CA 1
ATOM 1496 C C . LEU A 1 184 ? -0.843 -8.032 11.008 1.00 94.75 184 LEU A C 1
ATOM 1498 O O . LEU A 1 184 ? -0.625 -8.083 9.804 1.00 94.75 184 LEU A O 1
ATOM 1502 N N . GLY A 1 185 ? -1.368 -9.063 11.673 1.00 95.00 185 GLY A N 1
ATOM 1503 C CA . GLY A 1 185 ? -1.601 -10.375 11.069 1.00 95.00 185 GLY A CA 1
ATOM 1504 C C . GLY A 1 185 ? -2.603 -10.353 9.913 1.00 95.00 185 GLY A C 1
ATOM 1505 O O . GLY A 1 185 ? -2.349 -10.964 8.877 1.00 95.00 185 GLY A O 1
ATOM 1506 N N . VAL A 1 186 ? -3.718 -9.625 10.049 1.00 96.25 186 VAL A N 1
ATOM 1507 C CA . VAL A 1 186 ? -4.726 -9.520 8.979 1.00 96.25 186 VAL A CA 1
ATOM 1508 C C . VAL A 1 186 ? -4.155 -8.788 7.764 1.00 96.25 186 VAL A C 1
ATOM 1510 O O . VAL A 1 186 ? -4.359 -9.234 6.638 1.00 96.25 186 VAL A O 1
ATOM 1513 N N . PHE A 1 187 ? -3.409 -7.701 7.973 1.00 94.81 187 PHE A N 1
ATOM 1514 C CA . PHE A 1 187 ? -2.786 -6.960 6.878 1.00 94.81 187 PHE A CA 1
ATOM 1515 C C . PHE A 1 187 ? -1.686 -7.772 6.188 1.00 94.81 187 PHE A C 1
ATOM 1517 O O . PHE A 1 187 ? -1.642 -7.785 4.962 1.00 94.81 187 PHE A O 1
ATOM 1524 N N . PHE A 1 188 ? -0.836 -8.486 6.934 1.00 92.62 188 PHE A N 1
ATOM 1525 C CA . PHE A 1 188 ? 0.146 -9.411 6.355 1.00 92.62 188 PHE A CA 1
ATOM 1526 C C . PHE A 1 188 ? -0.539 -10.491 5.507 1.00 92.62 188 PHE A C 1
ATOM 1528 O O . PHE A 1 188 ? -0.152 -10.714 4.362 1.00 92.62 188 PHE A O 1
ATOM 1535 N N . ALA A 1 189 ? -1.594 -11.125 6.030 1.00 93.81 189 ALA A N 1
ATOM 1536 C CA . ALA A 1 189 ? -2.349 -12.139 5.296 1.00 93.81 189 ALA A CA 1
ATOM 1537 C C . ALA A 1 189 ? -2.977 -11.577 4.011 1.00 93.81 189 ALA A C 1
ATOM 1539 O O . ALA A 1 189 ? -2.916 -12.216 2.963 1.00 93.81 189 ALA A O 1
ATOM 1540 N N . ALA A 1 190 ? -3.537 -10.367 4.067 1.00 93.88 190 ALA A N 1
ATOM 1541 C CA . ALA A 1 190 ? -4.108 -9.700 2.904 1.00 93.88 190 ALA A CA 1
ATOM 1542 C C . ALA A 1 190 ? -3.054 -9.399 1.829 1.00 93.88 190 ALA A C 1
ATOM 1544 O O . ALA A 1 190 ? -3.284 -9.705 0.660 1.00 93.88 190 ALA A O 1
ATOM 1545 N N . THR A 1 191 ? -1.885 -8.876 2.217 1.00 91.12 191 THR A N 1
ATOM 1546 C CA . THR A 1 191 ? -0.761 -8.653 1.294 1.00 91.12 191 THR A CA 1
ATOM 1547 C C . THR A 1 191 ? -0.295 -9.960 0.654 1.00 91.12 191 THR A C 1
ATOM 1549 O O . THR A 1 191 ? -0.097 -9.997 -0.556 1.00 91.12 191 THR A O 1
ATOM 1552 N N . LEU A 1 192 ? -0.191 -11.055 1.417 1.00 91.12 192 LEU A N 1
ATOM 1553 C CA . LEU A 1 192 ? 0.174 -12.368 0.871 1.00 91.12 192 LEU A CA 1
ATOM 1554 C C . LEU A 1 192 ? -0.849 -12.876 -0.153 1.00 91.12 192 LEU A C 1
ATOM 1556 O O . LEU A 1 192 ? -0.459 -13.377 -1.203 1.00 91.12 192 LEU A O 1
ATOM 1560 N N . VAL A 1 193 ? -2.149 -12.722 0.113 1.00 92.56 193 VAL A N 1
ATOM 1561 C CA . VAL A 1 193 ? -3.207 -13.112 -0.837 1.00 92.56 193 VAL A CA 1
ATOM 1562 C C . VAL A 1 193 ? -3.118 -12.296 -2.127 1.00 92.56 193 VAL A C 1
ATOM 1564 O O . VAL A 1 193 ? -3.187 -12.871 -3.213 1.00 92.56 193 VAL A O 1
ATOM 1567 N N . VAL A 1 194 ? -2.936 -10.976 -2.021 1.00 91.75 194 VAL A N 1
ATOM 1568 C CA . VAL A 1 194 ? -2.757 -10.097 -3.189 1.00 91.75 194 VAL A CA 1
ATOM 1569 C C . VAL A 1 194 ? -1.512 -10.495 -3.977 1.00 91.75 194 VAL A C 1
ATOM 1571 O O . VAL A 1 194 ? -1.565 -10.607 -5.199 1.00 91.75 194 VAL A O 1
ATOM 1574 N N . TRP A 1 195 ? -0.405 -10.772 -3.292 1.00 88.50 195 TRP A N 1
ATOM 1575 C CA . TRP A 1 195 ? 0.829 -11.189 -3.942 1.00 88.50 195 TRP A CA 1
ATOM 1576 C C . TRP A 1 195 ? 0.678 -12.532 -4.663 1.00 88.50 195 TRP A C 1
ATOM 1578 O O . TRP A 1 195 ? 1.044 -12.623 -5.833 1.00 88.50 195 TRP A O 1
ATOM 1588 N N . ILE A 1 196 ? 0.072 -13.543 -4.033 1.00 89.69 196 ILE A N 1
ATOM 1589 C CA . ILE A 1 196 ? -0.217 -14.831 -4.684 1.00 89.69 196 ILE A CA 1
ATOM 1590 C C . ILE A 1 196 ? -1.082 -14.615 -5.929 1.00 89.69 196 ILE A C 1
ATOM 1592 O O . ILE A 1 196 ? -0.782 -15.174 -6.981 1.00 89.69 196 ILE A O 1
ATOM 1596 N N . ALA A 1 197 ? -2.116 -13.774 -5.843 1.00 90.25 197 ALA A N 1
ATOM 1597 C CA . ALA A 1 197 ? -2.944 -13.442 -6.997 1.00 90.25 197 ALA A CA 1
ATOM 1598 C C . ALA A 1 197 ? -2.114 -12.810 -8.126 1.00 90.25 197 ALA A C 1
ATOM 1600 O O . ALA A 1 197 ? -2.237 -13.229 -9.275 1.00 90.25 197 ALA A O 1
ATOM 1601 N N . ASN A 1 198 ? -1.220 -11.872 -7.806 1.00 88.62 198 ASN A N 1
ATOM 1602 C CA . ASN A 1 198 ? -0.332 -11.250 -8.788 1.00 88.62 198 ASN A CA 1
ATOM 1603 C C . ASN A 1 198 ? 0.629 -12.263 -9.420 1.00 88.62 198 ASN A C 1
ATOM 1605 O O . ASN A 1 198 ? 0.742 -12.289 -10.640 1.00 88.62 198 ASN A O 1
ATOM 1609 N N . VAL A 1 199 ? 1.254 -13.149 -8.640 1.00 87.00 199 VAL A N 1
ATOM 1610 C CA . VAL A 1 199 ? 2.130 -14.211 -9.171 1.00 87.00 199 VAL A CA 1
ATOM 1611 C C . VAL A 1 199 ? 1.366 -15.138 -10.116 1.00 87.00 199 VAL A C 1
ATOM 1613 O O . VAL A 1 199 ? 1.867 -15.469 -11.188 1.00 87.00 199 VAL A O 1
ATOM 1616 N N . LEU A 1 200 ? 0.138 -15.524 -9.761 1.00 88.12 200 LEU A N 1
ATOM 1617 C CA . LEU A 1 200 ? -0.710 -16.343 -10.628 1.00 88.12 200 LEU A CA 1
ATOM 1618 C C . LEU A 1 200 ? -1.065 -15.614 -11.929 1.00 88.12 200 LEU A C 1
ATOM 1620 O O . LEU A 1 200 ? -1.045 -16.224 -12.994 1.00 88.12 200 LEU A O 1
ATOM 1624 N N . ILE A 1 201 ? -1.348 -14.311 -11.869 1.00 86.75 201 ILE A N 1
ATOM 1625 C CA . ILE A 1 201 ? -1.599 -13.504 -13.068 1.00 86.75 201 ILE A CA 1
ATOM 1626 C C . ILE A 1 201 ? -0.334 -13.431 -13.937 1.00 86.75 201 ILE A C 1
ATOM 1628 O O . ILE A 1 201 ? -0.411 -13.669 -15.140 1.00 86.75 201 ILE A O 1
ATOM 1632 N N . LEU A 1 202 ? 0.841 -13.190 -13.353 1.00 84.94 202 LEU A 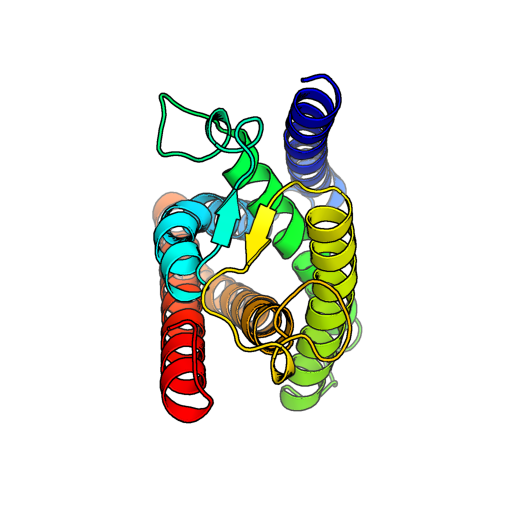N 1
ATOM 1633 C CA . LEU A 1 202 ? 2.111 -13.180 -14.090 1.00 84.94 202 LEU A CA 1
ATOM 1634 C C . LEU A 1 202 ? 2.398 -14.527 -14.767 1.00 84.94 202 LEU A C 1
ATOM 1636 O O . LEU A 1 202 ? 2.827 -14.557 -15.919 1.00 84.94 202 LEU A O 1
ATOM 1640 N N . ALA A 1 203 ? 2.106 -15.638 -14.088 1.00 84.38 203 ALA A N 1
ATOM 1641 C CA . ALA A 1 203 ? 2.270 -16.978 -14.645 1.00 84.38 203 ALA A CA 1
ATOM 1642 C C . ALA A 1 203 ? 1.344 -17.245 -15.847 1.00 84.38 203 ALA A C 1
ATOM 1644 O O . ALA A 1 203 ? 1.715 -17.991 -16.749 1.00 84.38 203 ALA A O 1
ATOM 1645 N N . LEU A 1 204 ? 0.152 -16.639 -15.874 1.00 84.19 204 LEU A N 1
ATOM 1646 C CA . LEU A 1 204 ? -0.828 -16.819 -16.950 1.00 84.19 204 LEU A CA 1
ATOM 1647 C C . LEU A 1 204 ? -0.607 -15.884 -18.144 1.00 84.19 204 LEU A C 1
ATOM 1649 O O . LEU A 1 204 ? -0.896 -16.272 -19.274 1.00 84.19 204 LEU A O 1
ATOM 1653 N N . TYR A 1 205 ? -0.129 -14.661 -17.905 1.00 78.44 205 TYR A N 1
ATOM 1654 C CA . TYR A 1 205 ? -0.074 -13.602 -18.923 1.00 78.44 205 TYR A CA 1
ATOM 1655 C C . TYR A 1 205 ? 1.345 -13.221 -19.372 1.00 78.44 205 TYR A C 1
ATOM 1657 O O . TYR A 1 205 ? 1.486 -12.336 -20.213 1.00 78.44 205 TYR A O 1
ATOM 1665 N N . GLY A 1 206 ? 2.378 -13.903 -18.866 1.00 74.69 206 GLY A N 1
ATOM 1666 C CA . GLY A 1 206 ? 3.775 -13.684 -19.250 1.00 74.69 206 GLY A CA 1
ATOM 1667 C C . GLY A 1 206 ? 4.436 -12.586 -18.419 1.00 74.69 206 GLY A C 1
ATOM 1668 O O . GLY A 1 206 ? 4.336 -11.401 -18.735 1.00 74.69 206 GLY A O 1
ATOM 1669 N N . GLY A 1 207 ? 5.094 -12.998 -17.333 1.00 78.56 207 GLY A N 1
ATOM 1670 C CA . GLY A 1 207 ? 5.961 -12.143 -16.522 1.00 78.56 207 GLY A CA 1
ATOM 1671 C C . GLY A 1 207 ? 7.322 -11.868 -17.180 1.00 78.56 207 GLY A C 1
ATOM 1672 O O . GLY A 1 207 ? 7.542 -12.252 -18.329 1.00 78.56 207 GLY A O 1
ATOM 1673 N N . PRO A 1 208 ? 8.242 -11.208 -16.462 1.00 80.38 208 PRO A N 1
ATOM 1674 C CA . PRO A 1 208 ? 9.581 -10.945 -16.974 1.00 80.38 208 PRO A CA 1
ATOM 1675 C C . PRO A 1 208 ? 10.355 -12.255 -17.218 1.00 80.38 208 PRO A C 1
ATOM 1677 O O . PRO A 1 208 ? 10.209 -13.213 -16.453 1.00 80.38 208 PRO A O 1
ATOM 1680 N N . HIS A 1 209 ? 11.156 -12.285 -18.287 1.00 69.81 209 HIS A N 1
ATOM 1681 C CA . HIS A 1 209 ? 11.965 -13.421 -18.750 1.00 69.81 209 HIS A CA 1
ATOM 1682 C C . HIS A 1 209 ? 13.468 -13.187 -18.578 1.00 69.81 209 HIS A C 1
ATOM 1684 O O . HIS A 1 209 ? 13.921 -12.036 -18.786 1.00 69.81 209 HIS A O 1
#

Radius of gyration: 17.43 Å; chains: 1; bounding box: 48×33×52 Å

Foldseek 3Di:
DVVLVCLQVVLVVLLVVVVVCCVPVVVPPVLLVLLLVLQLVLCVCVVVLCVQQQKFFDPSCVCCDPPPDDNSRVSSNRSNLQSVLLVVLCVVCVVVVVDDLVNSQVVQLVVQLVSVCVVVQVCQVVRRIAGAQDDPVQQPPHRGGSLVSNLRSNLNSQSNVLSVVLVVVLVPPDDPVSSSVSSNVSSSVSVVVSSVVSSVVCVVPPHGD

Secondary structure (DSSP, 8-state):
-HHHHHHHHHHHHHHHHHHHHHHHTTTT-HHHHHHHHHHHHHGGGHHHHHHHTTEEE-TTTGGGSTTSS---HHHHHHHHHHHHHHHHHHHHHHH-TTS-HHHHHHHHHHHHHHHHHHHHHHHHHTTSEEE-S--GGGGTTSSS-THHHHHHTTHHHHHHHHHHHHHHHHTT-SSHHHHHHHHHHHHHHHHHHHHHHHHHHHHHHT---

Sequence (209 aa):
MQMVQLFQWGSILLWALIIVLLLTVWKGNRHFLWSILAITLNFTLEPIYDQYFAIAYSKEFIPLLPRVDLPLMVPFAYGTLYTVPLLISLWFFGKFPKVPAWAKLLGMWVFMWATNMAQEGMTTSGGAWDYYGWTPASFGLGNQPWIVPVGVALNLPAFYFSHVYATRVSERLGTGMQKFLMHLGVFFAATLVVWIANVLILALYGGPH